Protein AF-A0A2N1LQP4-F1 (afdb_monomer)

Solvent-accessible surface area (backbone atoms only — not comparable to full-atom values): 11249 Å² total; per-residue (Å²): 133,84,74,67,63,59,57,55,54,60,69,69,34,61,92,83,50,49,67,68,59,54,44,62,67,48,43,62,57,75,70,66,54,66,77,55,84,87,57,58,61,69,56,50,43,40,68,68,45,61,74,36,43,77,72,35,40,68,57,44,52,54,38,38,53,51,32,42,38,69,76,73,58,78,74,96,66,101,63,88,83,78,76,91,51,60,68,62,52,51,40,42,31,53,17,31,25,50,34,29,41,51,60,24,66,79,56,26,69,38,64,70,50,23,45,38,48,33,46,46,54,58,62,52,44,55,48,70,67,59,74,63,67,48,31,77,81,39,84,57,46,36,52,54,54,53,52,51,46,35,74,70,54,82,66,40,55,50,72,78,39,46,63,61,51,52,54,53,50,50,52,50,52,53,51,51,52,52,45,37,68,74,45,46,91,77,49,76,82,73,81,41,71,110

Organism: NCBI:txid588596

Radius of gyration: 20.48 Å; Cα contacts (8 Å, |Δi|>4): 132; chains: 1; bounding box: 41×56×60 Å

Nearest PDB structures (foldseek):
  5jqu-assembly1_G  TM=4.389E-01  e=1.432E+00  Priestia megaterium NBRC 15308 = ATCC 14581
  8hkj-assembly7_G  TM=3.958E-01  e=9.368E+00  Bacillus cereus
  5mx5-assembly2_N  TM=1.629E-01  e=9.830E+00  Mus musculus

Sequence (194 aa):
MPRKEYTQEVLSKDDVFSFTAAFHKKFPSDLLLKGLSDTSITKLLKEHVFCKLNFYFERMQKSLYSATQKYIDIGDYDESKVFNNMHHLITRIISNTIANIFIGEEESQYEEIITTFAEFTSDSVIFLMIPPILDFIYPGFQNYINRIIIKSGLCNPTIKHQAILIKHIKNQACKRLQEKEKYGDSWKRPDDFL

pLDDT: mean 81.64, std 13.09, range [42.84, 97.19]

Structure (mmCIF, N/CA/C/O backbone):
data_AF-A0A2N1LQP4-F1
#
_entry.id   AF-A0A2N1LQP4-F1
#
loop_
_atom_site.group_PDB
_atom_site.id
_atom_site.type_symbol
_atom_site.label_atom_id
_atom_site.label_alt_id
_atom_site.label_comp_id
_atom_site.label_asym_id
_atom_site.label_entity_id
_atom_site.label_seq_id
_atom_site.pdbx_PDB_ins_code
_atom_site.Cartn_x
_atom_site.Cartn_y
_atom_site.Cartn_z
_atom_site.occupancy
_atom_site.B_iso_or_equiv
_atom_site.auth_seq_id
_atom_site.auth_comp_id
_atom_site.auth_asym_id
_atom_site.auth_atom_id
_atom_site.pdbx_PDB_model_num
ATOM 1 N N . MET A 1 1 ? -4.635 20.842 -33.430 1.00 42.84 1 MET A N 1
ATOM 2 C CA . MET A 1 1 ? -4.065 19.481 -33.567 1.00 42.84 1 MET A CA 1
ATOM 3 C C . MET A 1 1 ? -4.859 18.507 -32.696 1.00 42.84 1 MET A C 1
ATOM 5 O O . MET A 1 1 ? -5.069 18.822 -31.526 1.00 42.84 1 MET A O 1
ATOM 9 N N . PRO A 1 2 ? -5.338 17.382 -33.253 1.00 46.41 2 PRO A N 1
ATOM 10 C CA . PRO A 1 2 ? -6.346 16.512 -32.650 1.00 46.41 2 PRO A CA 1
ATOM 11 C C . PRO A 1 2 ? -5.679 15.476 -31.735 1.00 46.41 2 PRO A C 1
ATOM 13 O O . PRO A 1 2 ? -5.194 14.446 -32.183 1.00 46.41 2 PRO A O 1
ATOM 16 N N . ARG A 1 3 ? -5.604 15.756 -30.430 1.00 47.94 3 ARG A N 1
ATOM 17 C CA . ARG A 1 3 ? -5.029 14.820 -29.441 1.00 47.94 3 ARG A CA 1
ATOM 18 C C . ARG A 1 3 ? -6.074 13.861 -28.842 1.00 47.94 3 ARG A C 1
ATOM 20 O O . ARG A 1 3 ? -5.697 12.924 -28.158 1.00 47.94 3 ARG A O 1
ATOM 27 N N . LYS A 1 4 ? -7.373 14.103 -29.074 1.00 50.00 4 LYS A N 1
ATOM 28 C CA . LYS A 1 4 ? -8.482 13.321 -28.491 1.00 50.00 4 LYS A CA 1
ATOM 29 C C . LYS A 1 4 ? -8.818 12.036 -29.261 1.00 50.00 4 LYS A C 1
ATOM 31 O O . LYS A 1 4 ? -9.228 11.072 -28.632 1.00 50.00 4 LYS A O 1
ATOM 36 N N . GLU A 1 5 ? -8.632 12.011 -30.580 1.00 50.00 5 GLU A N 1
ATOM 37 C CA . GLU A 1 5 ? -9.067 10.882 -31.424 1.00 50.00 5 GLU A CA 1
ATOM 38 C C . GLU A 1 5 ? -8.144 9.658 -31.294 1.00 50.00 5 GLU A C 1
ATOM 40 O O . GLU A 1 5 ? -8.622 8.532 -31.188 1.00 50.00 5 GLU A O 1
ATOM 45 N N . TYR A 1 6 ? -6.830 9.869 -31.162 1.00 55.31 6 TYR A N 1
ATOM 46 C CA . TYR A 1 6 ? -5.858 8.775 -31.028 1.00 55.31 6 TYR A CA 1
ATOM 47 C C . TYR A 1 6 ? -5.981 7.996 -29.716 1.00 55.31 6 TYR A C 1
ATOM 49 O O . TYR A 1 6 ? -5.794 6.783 -29.697 1.00 55.31 6 TYR A O 1
ATOM 57 N N . THR A 1 7 ? -6.293 8.664 -28.604 1.00 57.28 7 THR A N 1
ATOM 58 C CA . THR A 1 7 ? -6.402 7.995 -27.300 1.00 57.28 7 THR A CA 1
ATOM 59 C C . THR A 1 7 ? -7.574 7.026 -27.276 1.00 57.28 7 THR A C 1
ATOM 61 O O . THR A 1 7 ? -7.454 5.938 -26.727 1.00 57.28 7 THR A O 1
ATOM 64 N N . GLN A 1 8 ? -8.695 7.402 -27.893 1.00 56.62 8 GLN A N 1
ATOM 65 C CA . GLN A 1 8 ? -9.890 6.568 -27.939 1.00 56.62 8 GLN A CA 1
ATOM 66 C C . GLN A 1 8 ? -9.701 5.367 -28.876 1.00 56.62 8 GLN A C 1
ATOM 68 O O . GLN A 1 8 ? -10.124 4.266 -28.537 1.00 56.62 8 GLN A O 1
ATOM 73 N N . GLU A 1 9 ? -8.985 5.544 -29.993 1.00 61.12 9 GLU A N 1
ATOM 74 C CA . GLU A 1 9 ? -8.642 4.446 -30.903 1.00 61.12 9 GLU A CA 1
ATOM 75 C C . GLU A 1 9 ? -7.682 3.432 -30.256 1.00 61.12 9 GLU A C 1
ATOM 77 O O . GLU A 1 9 ? -7.918 2.226 -30.326 1.00 61.12 9 GLU A O 1
ATOM 82 N N . VAL A 1 10 ? -6.642 3.904 -29.558 1.00 59.69 10 VAL A N 1
ATOM 83 C CA . VAL A 1 10 ? -5.683 3.042 -28.841 1.00 59.69 10 VAL A CA 1
ATOM 84 C C . VAL A 1 10 ? -6.354 2.272 -27.700 1.00 59.69 10 VAL A C 1
ATOM 86 O O . VAL A 1 10 ? -6.062 1.096 -27.519 1.00 59.69 10 VAL A O 1
ATOM 89 N N . LEU A 1 11 ? -7.273 2.905 -26.962 1.00 57.06 11 LEU A N 1
ATOM 90 C CA . LEU A 1 11 ? -8.021 2.256 -25.877 1.00 57.06 11 LEU A CA 1
ATOM 91 C C . LEU A 1 11 ? -9.110 1.292 -26.379 1.00 57.06 11 LEU A C 1
ATOM 93 O O . LEU A 1 11 ? -9.570 0.455 -25.615 1.00 57.06 11 LEU A O 1
ATOM 97 N N . SER A 1 12 ? -9.540 1.407 -27.640 1.00 62.88 12 SER A N 1
ATOM 98 C CA . SER A 1 12 ? -10.552 0.520 -28.238 1.00 62.88 12 SER A CA 1
ATOM 99 C C . SER A 1 12 ? -9.984 -0.771 -28.842 1.00 62.88 12 SER A C 1
ATOM 101 O O . SER A 1 12 ? -10.750 -1.679 -29.153 1.00 62.88 12 SER A O 1
ATOM 103 N N . LYS A 1 13 ? -8.655 -0.859 -28.998 1.00 63.75 13 LYS A N 1
ATOM 104 C CA . LYS A 1 13 ? -7.930 -1.983 -29.618 1.00 63.75 13 LYS A CA 1
ATOM 105 C C . LYS A 1 13 ? -7.237 -2.872 -28.576 1.00 63.75 13 LYS A C 1
ATOM 107 O O . LYS A 1 13 ? -6.036 -3.139 -28.671 1.00 63.75 13 LYS A O 1
ATOM 112 N N . ASP A 1 14 ? -7.986 -3.330 -27.573 1.00 59.38 14 ASP A N 1
ATOM 113 C CA . ASP A 1 14 ? -7.482 -4.263 -26.547 1.00 59.38 14 ASP A CA 1
ATOM 114 C C . ASP A 1 14 ? -7.043 -5.627 -27.136 1.00 59.38 14 ASP A C 1
ATOM 116 O O . ASP A 1 14 ? -6.302 -6.382 -26.505 1.00 59.38 14 ASP A O 1
ATOM 120 N N . ASP A 1 15 ? -7.466 -5.933 -28.366 1.00 66.56 15 ASP A N 1
ATOM 121 C CA . ASP A 1 15 ? -7.051 -7.076 -29.184 1.00 66.56 15 ASP A CA 1
ATOM 122 C C . ASP A 1 15 ? -5.655 -6.908 -29.820 1.00 66.56 15 ASP A C 1
ATOM 124 O O . ASP A 1 15 ? -4.974 -7.902 -30.078 1.00 66.56 15 ASP A O 1
ATOM 128 N N . VAL A 1 16 ? -5.193 -5.668 -30.029 1.00 68.38 16 VAL A N 1
ATOM 129 C CA . VAL A 1 16 ? -3.872 -5.350 -30.609 1.00 68.38 16 VAL A CA 1
ATOM 130 C C . VAL A 1 16 ? -2.846 -4.987 -29.530 1.00 68.38 16 VAL A C 1
ATOM 132 O O . VAL A 1 16 ? -1.661 -5.303 -29.665 1.00 68.38 16 VAL A O 1
ATOM 135 N N . PHE A 1 17 ? -3.275 -4.336 -28.447 1.00 68.25 17 PHE A N 1
ATOM 136 C CA . PHE A 1 17 ? -2.410 -3.925 -27.342 1.00 68.25 17 PHE A CA 1
ATOM 137 C C . PHE A 1 17 ? -3.044 -4.251 -25.990 1.00 68.25 17 PHE A C 1
ATOM 139 O O . PHE A 1 17 ? -4.090 -3.726 -25.638 1.00 68.25 17 PHE A O 1
ATOM 146 N N . SER A 1 18 ? -2.347 -5.047 -25.175 1.00 75.81 18 SER A N 1
ATOM 147 C CA . SER A 1 18 ? -2.741 -5.304 -23.788 1.00 75.81 18 SER A CA 1
ATOM 148 C C . SER A 1 18 ? -1.804 -4.581 -22.824 1.00 75.81 18 SER A C 1
ATOM 150 O O . SER A 1 18 ? -0.649 -4.986 -22.642 1.00 75.81 18 SER A O 1
ATOM 152 N N . PHE A 1 19 ? -2.310 -3.537 -22.153 1.00 71.31 19 PHE A N 1
ATOM 153 C CA . PHE A 1 19 ? -1.572 -2.846 -21.087 1.00 71.31 19 PHE A CA 1
ATOM 154 C C . PHE A 1 19 ? -1.152 -3.821 -19.985 1.00 71.31 19 PHE A C 1
ATOM 156 O O . PHE A 1 19 ? -0.015 -3.782 -19.528 1.00 71.31 19 PHE A O 1
ATOM 163 N N . THR A 1 20 ? -2.040 -4.738 -19.595 1.00 70.19 20 THR A N 1
ATOM 164 C CA . THR A 1 20 ? -1.759 -5.762 -18.583 1.00 70.19 20 THR A CA 1
ATOM 165 C C . THR A 1 20 ? -0.593 -6.657 -18.997 1.00 70.19 20 THR A C 1
ATOM 167 O O . THR A 1 20 ? 0.321 -6.874 -18.201 1.00 70.19 20 THR A O 1
ATOM 170 N N . ALA A 1 21 ? -0.563 -7.129 -20.248 1.00 76.06 21 ALA A N 1
ATOM 171 C CA . ALA A 1 21 ? 0.556 -7.925 -20.749 1.00 76.06 21 ALA A CA 1
ATOM 172 C C . ALA A 1 21 ? 1.865 -7.114 -20.788 1.00 76.06 21 ALA A C 1
ATOM 174 O O . ALA A 1 21 ? 2.913 -7.602 -20.360 1.00 76.06 21 ALA A O 1
ATOM 175 N N . ALA A 1 22 ? 1.809 -5.856 -21.240 1.00 77.88 22 ALA A N 1
ATOM 176 C CA . ALA A 1 22 ? 2.963 -4.959 -21.266 1.00 77.88 22 ALA A CA 1
ATOM 177 C C . ALA A 1 22 ? 3.496 -4.656 -19.853 1.00 77.88 22 ALA A C 1
ATOM 179 O O . ALA A 1 22 ? 4.709 -4.669 -19.628 1.00 77.88 22 ALA A O 1
ATOM 180 N N . PHE A 1 23 ? 2.594 -4.447 -18.891 1.00 79.00 23 PHE A N 1
ATOM 181 C CA . PHE A 1 23 ? 2.917 -4.242 -17.487 1.00 79.00 23 PHE A CA 1
ATOM 182 C C . PHE A 1 23 ? 3.585 -5.482 -16.900 1.00 79.00 23 PHE A C 1
ATOM 184 O O . PHE A 1 23 ? 4.677 -5.360 -16.366 1.00 79.00 23 PHE A O 1
ATOM 191 N N . HIS A 1 24 ? 3.021 -6.683 -17.063 1.00 76.69 24 HIS A N 1
ATOM 192 C CA . HIS A 1 24 ? 3.638 -7.915 -16.550 1.00 76.69 24 HIS A CA 1
ATOM 193 C C . HIS A 1 24 ? 4.986 -8.247 -17.205 1.00 76.69 24 HIS A C 1
ATOM 195 O O . HIS A 1 24 ? 5.843 -8.855 -16.565 1.00 76.69 24 HIS A O 1
ATOM 201 N N . LYS A 1 25 ? 5.207 -7.827 -18.458 1.00 77.62 25 LYS A N 1
ATOM 202 C CA . LYS A 1 25 ? 6.502 -7.991 -19.132 1.00 77.62 25 LYS A CA 1
ATOM 203 C C . LYS A 1 25 ? 7.597 -7.115 -18.513 1.00 77.62 25 LYS A C 1
ATOM 205 O O . LYS A 1 25 ? 8.754 -7.531 -18.483 1.00 77.62 25 LYS A O 1
ATOM 210 N N . LYS A 1 26 ? 7.251 -5.909 -18.049 1.00 79.56 26 LYS A N 1
ATOM 211 C CA . LYS A 1 26 ? 8.210 -4.940 -17.492 1.00 79.56 26 LYS A CA 1
ATOM 212 C C . LYS A 1 26 ? 8.301 -4.969 -15.970 1.00 79.56 26 LYS A C 1
ATOM 214 O O . LYS A 1 26 ? 9.393 -4.865 -15.421 1.00 79.56 26 LYS A O 1
ATOM 219 N N . PHE A 1 27 ? 7.161 -5.070 -15.296 1.00 81.88 27 PHE A N 1
ATOM 220 C CA . PHE A 1 27 ? 7.044 -4.937 -13.856 1.00 81.88 27 PHE A CA 1
ATOM 221 C C . PHE A 1 27 ? 7.283 -6.286 -13.158 1.00 81.88 27 PHE A C 1
ATOM 223 O O . PHE A 1 27 ? 6.491 -7.222 -13.311 1.00 81.88 27 PHE A O 1
ATOM 230 N N . PRO A 1 28 ? 8.344 -6.408 -12.349 1.00 80.81 28 PRO A N 1
ATOM 231 C CA . PRO A 1 28 ? 8.796 -7.670 -11.767 1.00 80.81 28 PRO A CA 1
ATOM 232 C C . PRO A 1 28 ? 8.024 -8.016 -10.482 1.00 80.81 28 PRO A C 1
ATOM 234 O O . PRO A 1 28 ? 8.609 -8.255 -9.426 1.00 80.81 28 PRO A O 1
ATOM 237 N N . SER A 1 29 ? 6.690 -8.027 -10.571 1.00 75.94 29 SER A N 1
ATOM 238 C CA . SER A 1 29 ? 5.774 -8.254 -9.438 1.00 75.94 29 SER A CA 1
ATOM 239 C C . SER A 1 29 ? 6.074 -9.529 -8.644 1.00 75.94 29 SER A C 1
ATOM 241 O O . SER A 1 29 ? 6.043 -9.501 -7.417 1.00 75.94 29 SER A O 1
ATOM 243 N N . ASP A 1 30 ? 6.435 -10.620 -9.323 1.00 76.94 30 ASP A N 1
ATOM 244 C CA . ASP A 1 30 ? 6.777 -11.907 -8.710 1.00 76.94 30 ASP A CA 1
ATOM 245 C C . ASP A 1 30 ? 8.036 -11.847 -7.829 1.00 76.94 30 ASP A C 1
ATOM 247 O O . ASP A 1 30 ? 8.147 -12.580 -6.846 1.00 76.94 30 ASP A O 1
ATOM 251 N N . LEU A 1 31 ? 8.978 -10.953 -8.149 1.00 78.69 31 LEU A N 1
ATOM 252 C CA . LEU A 1 31 ? 10.201 -10.759 -7.368 1.00 78.69 31 LEU A CA 1
ATOM 253 C C . LEU A 1 31 ? 10.007 -9.761 -6.230 1.00 78.69 31 LEU A C 1
ATOM 255 O O . LEU A 1 31 ? 10.524 -9.980 -5.136 1.00 78.69 31 LEU A O 1
ATOM 259 N N . LEU A 1 32 ? 9.271 -8.676 -6.483 1.00 77.75 32 LEU A N 1
ATOM 260 C CA . LEU A 1 32 ? 9.038 -7.615 -5.499 1.00 77.75 32 LEU A CA 1
ATOM 261 C C . LEU A 1 32 ? 8.121 -8.063 -4.358 1.00 77.75 32 LEU A C 1
ATOM 263 O O . LEU A 1 32 ? 8.256 -7.576 -3.238 1.00 77.75 32 LEU A O 1
ATOM 267 N N . LEU A 1 33 ? 7.215 -9.000 -4.638 1.00 73.44 33 LEU A N 1
ATOM 268 C CA . LEU A 1 33 ? 6.198 -9.489 -3.705 1.00 73.44 33 LEU A CA 1
ATOM 269 C C . LEU A 1 33 ? 6.436 -10.953 -3.306 1.00 73.44 33 LEU A C 1
ATOM 271 O O . LEU A 1 33 ? 5.507 -11.699 -2.981 1.00 73.44 33 LEU A O 1
ATOM 275 N N . LYS A 1 34 ? 7.706 -11.372 -3.340 1.00 66.94 34 LYS A N 1
ATOM 276 C CA . LYS A 1 34 ? 8.150 -12.712 -2.957 1.00 66.94 34 LYS A CA 1
ATOM 277 C C . LYS A 1 34 ? 7.747 -12.993 -1.500 1.00 66.94 34 LYS A C 1
ATOM 279 O O . LYS A 1 34 ? 8.298 -12.402 -0.580 1.00 66.94 34 LYS A O 1
ATOM 284 N N . GLY A 1 35 ? 6.772 -13.883 -1.307 1.00 61.75 35 GLY A N 1
ATOM 285 C CA . GLY A 1 35 ? 6.178 -14.199 0.003 1.00 61.75 35 GLY A CA 1
ATOM 286 C C . GLY A 1 35 ? 4.661 -14.422 -0.033 1.00 61.75 35 GLY A C 1
ATOM 287 O O . GLY A 1 35 ? 4.121 -15.063 0.859 1.00 61.75 35 GLY A O 1
ATOM 288 N N . LEU A 1 36 ? 3.975 -13.979 -1.092 1.00 61.19 36 LEU A N 1
ATOM 289 C CA . LEU A 1 36 ? 2.541 -14.233 -1.325 1.00 61.19 36 LEU A CA 1
ATOM 290 C C . LEU A 1 36 ? 2.280 -15.595 -2.014 1.00 61.19 36 LEU A C 1
ATOM 292 O O . LEU A 1 36 ? 1.361 -15.733 -2.818 1.00 61.19 36 LEU A O 1
ATOM 296 N N . SER A 1 37 ? 3.128 -16.589 -1.734 1.00 51.34 37 SER A N 1
ATOM 297 C CA . SER A 1 37 ? 3.630 -17.599 -2.682 1.00 51.34 37 SER A CA 1
ATOM 298 C C . SER A 1 37 ? 2.641 -18.569 -3.341 1.00 51.34 37 SER A C 1
ATOM 300 O O . SER A 1 37 ? 3.047 -19.192 -4.313 1.00 51.34 37 SER A O 1
ATOM 302 N N . ASP A 1 38 ? 1.375 -18.654 -2.930 1.00 55.19 38 ASP A N 1
ATOM 303 C CA . ASP A 1 38 ? 0.398 -19.574 -3.553 1.00 55.19 38 ASP A CA 1
ATOM 304 C C . ASP A 1 38 ? -0.849 -18.889 -4.129 1.00 55.19 38 ASP A C 1
ATOM 306 O O . ASP A 1 38 ? -1.653 -19.516 -4.820 1.00 55.19 38 ASP A O 1
ATOM 310 N N . THR A 1 39 ? -1.032 -17.587 -3.887 1.00 57.75 39 THR A N 1
ATOM 311 C CA . THR A 1 39 ? -2.212 -16.858 -4.370 1.00 57.75 39 THR A CA 1
ATOM 312 C C . THR A 1 39 ? -1.797 -15.848 -5.424 1.00 57.75 39 THR A C 1
ATOM 314 O O . THR A 1 39 ? -0.966 -14.977 -5.178 1.00 57.75 39 THR A O 1
ATOM 317 N N . SER A 1 40 ? -2.411 -15.926 -6.608 1.00 70.06 40 SER A N 1
ATOM 318 C CA . SER A 1 40 ? -2.312 -14.857 -7.604 1.00 70.06 40 SER A CA 1
ATOM 319 C C . SER A 1 40 ? -2.654 -13.525 -6.928 1.00 70.06 40 SER A C 1
ATOM 321 O O . SER A 1 40 ? -3.780 -13.332 -6.477 1.00 70.06 40 SER A O 1
ATOM 323 N N . ILE A 1 41 ? -1.696 -12.597 -6.858 1.00 69.38 41 ILE A N 1
ATOM 324 C CA . ILE A 1 41 ? -1.908 -11.244 -6.315 1.00 69.38 41 ILE A CA 1
ATOM 325 C C . ILE A 1 41 ? -3.105 -10.583 -6.998 1.00 69.38 41 ILE A C 1
ATOM 327 O O . ILE A 1 41 ? -3.921 -9.940 -6.349 1.00 69.38 41 ILE A O 1
ATOM 331 N N . THR A 1 42 ? -3.256 -10.814 -8.303 1.00 69.50 42 THR A N 1
ATOM 332 C CA . THR A 1 42 ? -4.403 -10.360 -9.088 1.00 69.50 42 THR A CA 1
ATOM 333 C C . THR A 1 42 ? -5.715 -10.929 -8.554 1.00 69.50 42 THR A C 1
ATOM 335 O O . THR A 1 42 ? -6.690 -10.192 -8.432 1.00 69.50 42 THR A O 1
ATOM 338 N N . LYS A 1 43 ? -5.747 -12.218 -8.193 1.00 77.56 43 LYS A N 1
ATOM 339 C CA . LYS A 1 43 ? -6.907 -12.855 -7.555 1.00 77.56 43 LYS A CA 1
ATOM 340 C C . LYS A 1 43 ? -7.180 -12.258 -6.172 1.00 77.56 43 LYS A C 1
ATOM 342 O O . LYS A 1 43 ? -8.315 -11.885 -5.903 1.00 77.56 43 LYS A O 1
ATOM 347 N N . LEU A 1 44 ? -6.150 -12.089 -5.341 1.00 78.25 44 LEU A N 1
ATOM 348 C CA . LEU A 1 44 ? -6.282 -11.512 -4.000 1.00 78.25 44 LEU A CA 1
ATOM 349 C C . LEU A 1 44 ? -6.828 -10.081 -4.059 1.00 78.25 44 LEU A C 1
ATOM 351 O O . LEU A 1 44 ? -7.829 -9.787 -3.410 1.00 78.25 44 LEU A O 1
ATOM 355 N N . LEU A 1 45 ? -6.221 -9.218 -4.879 1.00 78.31 45 LEU A N 1
ATOM 356 C CA . LEU A 1 45 ? -6.674 -7.844 -5.093 1.00 78.31 45 LEU A CA 1
ATOM 357 C C . LEU A 1 45 ? -8.093 -7.808 -5.659 1.00 78.31 45 LEU A C 1
ATOM 359 O O . LEU A 1 45 ? -8.910 -7.021 -5.191 1.00 78.31 45 LEU A O 1
ATOM 363 N N . LYS A 1 46 ? -8.420 -8.679 -6.620 1.00 80.88 46 LYS A N 1
ATOM 364 C CA . LYS A 1 46 ? -9.779 -8.777 -7.159 1.00 80.88 46 LYS A CA 1
ATOM 365 C C . LYS A 1 46 ? -10.788 -9.105 -6.061 1.00 80.88 46 LYS A C 1
ATOM 367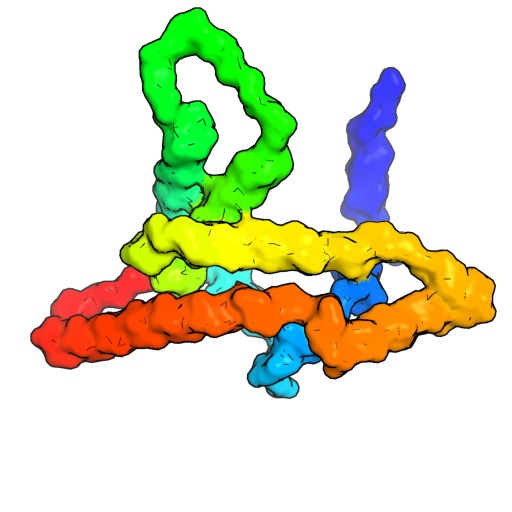 O O . LYS A 1 46 ? -11.745 -8.362 -5.888 1.00 80.88 46 LYS A O 1
ATOM 372 N N . GLU A 1 47 ? -10.557 -10.174 -5.311 1.00 81.62 47 GLU A N 1
ATOM 373 C CA . GLU A 1 47 ? -11.504 -10.693 -4.318 1.00 81.62 47 GLU A CA 1
ATOM 374 C C . GLU A 1 47 ? -11.630 -9.798 -3.079 1.00 81.62 47 GLU A C 1
ATOM 376 O O . GLU A 1 47 ? -12.728 -9.623 -2.549 1.00 81.62 47 GLU A O 1
ATOM 381 N N . HIS A 1 48 ? -10.521 -9.219 -2.617 1.00 80.00 48 HIS A N 1
ATOM 382 C CA . HIS A 1 48 ? -10.467 -8.552 -1.315 1.00 80.00 48 HIS A CA 1
ATOM 383 C C . HIS A 1 48 ? -10.449 -7.027 -1.408 1.00 80.00 48 HIS A C 1
ATOM 385 O O . HIS A 1 48 ? -10.814 -6.379 -0.434 1.00 80.00 48 HIS A O 1
ATOM 391 N N . VAL A 1 49 ? -10.067 -6.453 -2.552 1.00 83.50 49 VAL A N 1
ATOM 392 C CA . VAL A 1 49 ? -9.978 -4.996 -2.733 1.00 83.50 49 VAL A CA 1
ATOM 393 C C . VAL A 1 49 ? -10.981 -4.528 -3.781 1.00 83.50 49 VAL A C 1
ATOM 395 O O . VAL A 1 49 ? -11.914 -3.801 -3.453 1.00 83.50 49 VAL A O 1
ATOM 39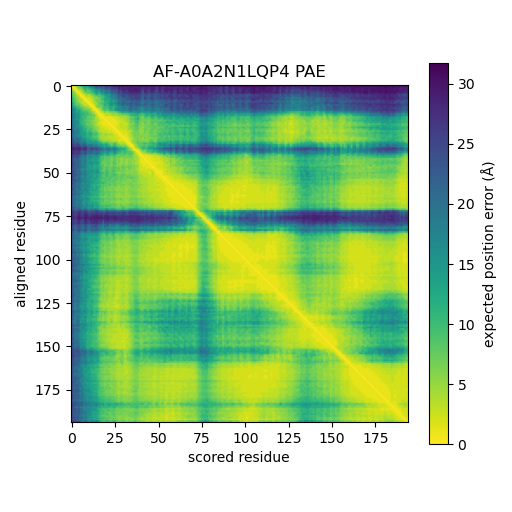8 N N . PHE A 1 50 ? -10.852 -4.978 -5.032 1.00 82.25 50 PHE A N 1
ATOM 399 C CA . PHE A 1 50 ? -11.638 -4.444 -6.148 1.00 82.25 50 PHE A CA 1
ATOM 400 C C . PHE A 1 50 ? -13.125 -4.799 -6.061 1.00 82.25 50 PHE A C 1
ATOM 402 O O . PHE A 1 50 ? -13.970 -3.919 -6.202 1.00 82.25 50 PHE A O 1
ATOM 409 N N . CYS A 1 51 ? -13.468 -6.052 -5.746 1.00 83.81 51 CYS A N 1
ATOM 410 C CA . CYS A 1 51 ? -14.862 -6.455 -5.532 1.00 83.81 51 CYS A CA 1
ATOM 411 C C . CYS A 1 51 ? -15.503 -5.777 -4.309 1.00 83.81 51 CYS A C 1
ATOM 413 O O . CYS A 1 51 ? -16.727 -5.738 -4.208 1.00 83.81 51 CYS A O 1
ATOM 415 N N . LYS A 1 52 ? -14.692 -5.226 -3.399 1.00 86.44 52 LYS A N 1
ATOM 416 C CA . LYS A 1 52 ? -15.136 -4.528 -2.189 1.00 86.44 52 LYS A CA 1
ATOM 417 C C . LYS A 1 52 ? -14.986 -3.007 -2.284 1.00 86.44 52 LYS A C 1
ATOM 419 O O . LYS A 1 52 ? -15.181 -2.326 -1.288 1.00 86.44 52 LYS A O 1
ATOM 424 N N . LEU A 1 53 ? -14.713 -2.437 -3.460 1.00 85.25 53 LEU A N 1
ATOM 425 C CA . LEU A 1 53 ? -14.569 -0.980 -3.608 1.00 85.25 53 LEU A CA 1
ATOM 426 C C . LEU A 1 53 ? -15.784 -0.200 -3.097 1.00 85.25 53 LEU A C 1
ATOM 428 O O . LEU A 1 53 ? -15.610 0.829 -2.453 1.00 85.25 53 LEU A O 1
ATOM 432 N N . ASN A 1 54 ? -16.995 -0.722 -3.312 1.00 87.69 54 ASN A N 1
ATOM 433 C CA . ASN A 1 54 ? -18.223 -0.106 -2.802 1.00 87.69 54 ASN A CA 1
ATOM 434 C C . ASN A 1 54 ? -18.256 -0.03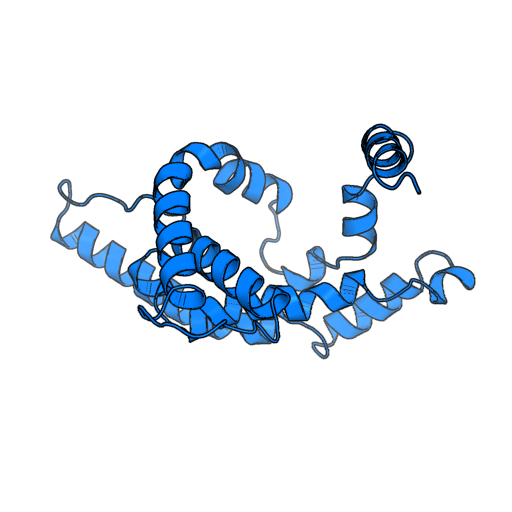3 -1.268 1.00 87.69 54 ASN A C 1
ATOM 436 O O . ASN A 1 54 ? -18.776 0.934 -0.725 1.00 87.69 54 ASN A O 1
ATOM 440 N N . PHE A 1 55 ? -17.675 -1.016 -0.576 1.00 88.81 55 PHE A N 1
ATOM 441 C CA . PHE A 1 55 ? -17.558 -1.012 0.885 1.00 88.81 55 PHE A CA 1
ATOM 442 C C . PHE A 1 55 ? -16.609 0.095 1.367 1.00 88.81 55 PHE A C 1
ATOM 444 O O . PHE A 1 55 ? -16.886 0.763 2.355 1.00 88.81 55 PHE A O 1
ATOM 451 N N . TYR A 1 56 ? -15.537 0.359 0.619 1.00 89.31 56 TYR A N 1
ATOM 452 C CA . TYR A 1 56 ? -14.569 1.411 0.942 1.00 89.31 56 TYR A CA 1
ATOM 453 C C . TYR A 1 56 ? -14.984 2.810 0.464 1.00 89.31 56 TYR A C 1
ATOM 455 O O . TYR A 1 56 ? -14.303 3.780 0.786 1.00 89.31 56 TYR A O 1
ATOM 463 N N . PHE A 1 57 ? -16.053 2.937 -0.326 1.00 90.44 57 PHE A N 1
ATOM 464 C CA . PHE A 1 57 ? -16.336 4.135 -1.120 1.00 90.44 57 PHE A CA 1
ATOM 465 C C . PHE A 1 57 ? -16.502 5.406 -0.278 1.00 90.44 57 PHE A C 1
ATOM 467 O O . PHE A 1 57 ? -15.819 6.398 -0.529 1.00 90.44 57 PHE A O 1
ATOM 474 N N . GLU A 1 58 ? -17.357 5.372 0.748 1.00 92.06 58 GLU A N 1
ATOM 475 C CA . GLU A 1 58 ? -17.598 6.531 1.620 1.00 92.06 58 GLU A CA 1
ATOM 476 C C . GLU A 1 58 ? -16.309 6.975 2.327 1.00 92.06 58 GLU A C 1
ATOM 478 O O . GLU A 1 58 ? -15.965 8.158 2.364 1.00 92.06 58 GLU A O 1
ATOM 483 N N . ARG A 1 59 ? -15.553 6.006 2.844 1.00 92.25 59 ARG A N 1
ATOM 484 C CA . ARG A 1 59 ? -14.278 6.241 3.522 1.00 92.25 59 ARG A CA 1
ATOM 485 C C . ARG A 1 59 ?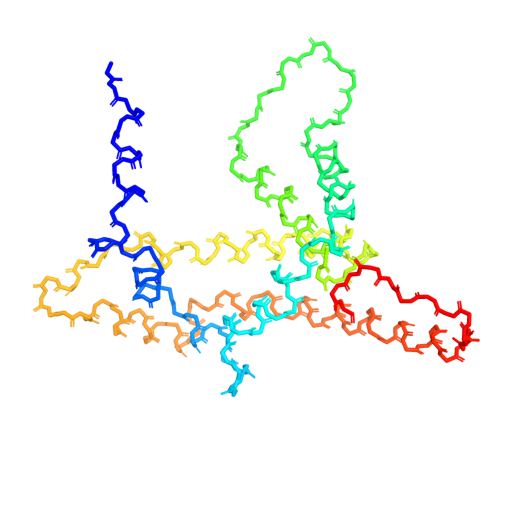 -13.224 6.810 2.576 1.00 92.25 59 ARG A C 1
ATOM 487 O O . ARG A 1 59 ? -12.527 7.756 2.930 1.00 92.25 59 ARG A O 1
ATOM 494 N N . MET A 1 60 ? -13.148 6.276 1.360 1.00 92.62 60 MET A N 1
ATOM 495 C CA . MET A 1 60 ? -12.245 6.743 0.313 1.00 92.62 60 MET A CA 1
ATOM 496 C C . MET A 1 60 ? -12.546 8.194 -0.061 1.00 92.62 60 MET A C 1
ATOM 498 O O . MET A 1 60 ? -11.621 8.993 -0.141 1.00 92.62 60 MET A O 1
ATOM 502 N N . GLN A 1 61 ? -13.823 8.558 -0.218 1.00 94.00 61 GLN A N 1
ATOM 503 C CA . GLN A 1 61 ? -14.227 9.940 -0.488 1.00 94.00 61 GLN A CA 1
ATOM 504 C C . GLN A 1 61 ? -13.854 10.890 0.653 1.00 94.00 61 GLN A C 1
ATOM 506 O O . GLN A 1 61 ? -13.256 11.935 0.400 1.00 94.00 61 GLN A O 1
ATOM 511 N N . LYS A 1 62 ? -14.156 10.522 1.906 1.00 94.25 62 LYS A N 1
ATOM 512 C CA . LYS A 1 62 ? -13.803 11.331 3.086 1.00 94.25 62 LYS A CA 1
ATOM 513 C C . LYS A 1 62 ? -12.293 11.519 3.213 1.00 94.25 62 LYS A C 1
ATOM 515 O O . LYS A 1 62 ? -11.826 12.638 3.412 1.00 94.25 62 LYS A O 1
ATOM 520 N N . SER A 1 63 ? -11.532 10.436 3.065 1.00 94.00 63 SER A N 1
ATOM 521 C CA . SER A 1 63 ? -10.073 10.474 3.144 1.00 94.00 63 SER A CA 1
ATOM 522 C C . SER A 1 63 ? -9.466 11.283 1.999 1.00 94.00 63 SER A C 1
ATOM 524 O O . SER A 1 63 ? -8.572 12.089 2.241 1.00 94.00 63 SER A O 1
ATOM 526 N N . LEU A 1 64 ? -9.979 11.135 0.773 1.00 94.38 64 LEU A N 1
ATOM 527 C CA . LEU A 1 64 ? -9.536 11.922 -0.375 1.00 94.38 64 LEU A CA 1
ATOM 528 C C . LEU A 1 64 ? -9.779 13.415 -0.148 1.00 94.38 64 LEU A C 1
ATOM 530 O O . LEU A 1 64 ? -8.859 14.209 -0.311 1.00 94.38 64 LEU A O 1
ATOM 534 N N . TYR A 1 65 ? -10.984 13.788 0.291 1.00 93.56 65 TYR A N 1
ATOM 535 C CA . TYR A 1 65 ? -11.332 15.173 0.606 1.00 93.56 65 TYR A CA 1
ATOM 536 C C . TYR A 1 65 ? -10.423 15.757 1.694 1.00 93.56 65 TYR A C 1
ATOM 538 O O . TYR A 1 65 ? -9.829 16.816 1.499 1.00 93.56 65 TYR A O 1
ATOM 546 N N . SER A 1 66 ? -10.238 15.033 2.801 1.00 92.06 66 SER A N 1
ATOM 547 C CA . SER A 1 66 ? -9.360 15.456 3.896 1.00 92.06 66 SER A CA 1
ATOM 548 C C . SER A 1 66 ? -7.902 15.603 3.447 1.00 92.06 66 SER A C 1
ATOM 550 O O . SER A 1 66 ? -7.247 16.592 3.774 1.00 92.06 66 SER A O 1
ATOM 552 N N . ALA A 1 67 ? -7.388 14.665 2.646 1.00 91.75 67 ALA A N 1
ATOM 553 C CA . ALA A 1 67 ? -6.032 14.733 2.113 1.00 91.75 67 ALA A CA 1
ATOM 554 C C . ALA A 1 67 ? -5.865 15.908 1.136 1.00 91.75 67 ALA A C 1
ATOM 556 O O . ALA A 1 67 ? -4.870 16.627 1.207 1.00 91.75 67 ALA A O 1
ATOM 557 N N . THR A 1 68 ? -6.842 16.148 0.258 1.00 90.69 68 THR A N 1
ATOM 558 C CA . THR A 1 68 ? -6.884 17.332 -0.608 1.00 90.69 68 THR A CA 1
ATOM 559 C C . THR A 1 68 ? -6.829 18.602 0.230 1.00 90.69 68 THR A C 1
ATOM 561 O O . THR A 1 68 ? -5.958 19.428 -0.019 1.00 90.69 68 THR A O 1
ATOM 564 N N . GLN A 1 69 ? -7.663 18.739 1.262 1.00 88.94 69 GLN A N 1
ATOM 565 C CA . GLN A 1 69 ? -7.616 19.908 2.143 1.00 88.94 69 GLN A CA 1
ATOM 566 C C . GLN A 1 69 ? -6.252 20.062 2.821 1.00 88.94 69 GLN A C 1
ATOM 568 O O . GLN A 1 69 ? -5.655 21.133 2.790 1.00 88.94 69 GLN A O 1
ATOM 573 N N . LYS A 1 70 ? -5.693 18.969 3.347 1.00 87.19 70 LYS A N 1
ATOM 574 C CA . LYS A 1 70 ? -4.371 18.963 3.985 1.00 87.19 70 LYS A CA 1
ATOM 575 C C . LYS A 1 70 ? -3.252 19.424 3.044 1.00 87.19 70 LYS A C 1
ATOM 577 O O . LYS A 1 70 ? -2.346 20.120 3.487 1.00 87.19 70 LYS A O 1
ATOM 582 N N . TYR A 1 71 ? -3.261 19.003 1.778 1.00 84.50 71 TYR A N 1
ATOM 583 C CA . TYR A 1 71 ? -2.138 19.238 0.858 1.00 84.50 71 TYR A CA 1
ATOM 584 C C . TYR A 1 71 ? -2.333 20.423 -0.095 1.00 84.50 71 TYR A C 1
ATOM 586 O O . TYR A 1 71 ? -1.346 20.962 -0.593 1.00 84.50 71 TYR A O 1
ATOM 594 N N . ILE A 1 72 ? -3.573 20.831 -0.356 1.00 82.31 72 ILE A N 1
ATOM 595 C CA . ILE A 1 72 ? -3.920 21.932 -1.267 1.00 82.31 72 ILE A CA 1
ATOM 596 C C . ILE A 1 72 ? -4.410 23.151 -0.468 1.00 82.31 72 ILE A C 1
ATOM 598 O O . ILE A 1 72 ? -4.028 24.285 -0.774 1.00 82.31 72 ILE A O 1
ATOM 602 N N . ASP A 1 73 ? -5.174 22.926 0.602 1.00 69.94 73 ASP A N 1
ATOM 603 C CA . ASP A 1 73 ? -6.040 23.926 1.239 1.00 69.94 73 ASP A CA 1
ATOM 604 C C . ASP A 1 73 ? -5.592 24.330 2.659 1.00 69.94 73 ASP A C 1
ATOM 606 O O . ASP A 1 73 ? -6.367 24.363 3.611 1.00 69.94 73 ASP A O 1
ATOM 610 N N . ILE A 1 74 ? -4.307 24.656 2.827 1.00 52.84 74 ILE A N 1
ATOM 611 C CA . ILE A 1 74 ? -3.835 25.345 4.040 1.00 52.84 74 ILE A CA 1
ATOM 612 C C . ILE A 1 74 ? -3.930 26.863 3.811 1.00 52.84 74 ILE A C 1
ATOM 614 O O . ILE A 1 74 ? -3.032 27.437 3.189 1.00 52.84 74 ILE A O 1
ATOM 618 N N . GLY A 1 75 ? -5.016 27.477 4.298 1.00 49.72 75 GLY A N 1
ATOM 619 C CA . GLY A 1 75 ? -5.142 28.909 4.624 1.00 49.72 75 GLY A CA 1
ATOM 620 C C . GLY A 1 75 ? -5.819 29.824 3.589 1.00 49.72 75 GLY A C 1
ATOM 621 O O . GLY A 1 75 ? -5.447 29.819 2.419 1.00 49.72 75 GLY A O 1
ATOM 622 N N . ASP A 1 76 ? -6.763 30.638 4.080 1.00 59.12 76 ASP A N 1
ATOM 623 C CA . ASP A 1 76 ? -7.451 31.755 3.408 1.00 59.12 76 ASP A CA 1
ATOM 624 C C . ASP A 1 76 ? -6.452 32.872 3.070 1.00 59.12 76 ASP A C 1
ATOM 626 O O . ASP A 1 76 ? -6.058 33.590 3.982 1.00 59.12 76 ASP A O 1
ATOM 630 N N . TYR A 1 77 ? -5.977 32.992 1.820 1.00 56.59 77 TYR A N 1
ATOM 631 C CA . TYR A 1 77 ? -5.093 34.102 1.431 1.00 56.59 77 TYR A CA 1
ATOM 632 C C . TYR A 1 77 ? -5.138 34.499 -0.052 1.00 56.59 77 TYR A C 1
ATOM 634 O O . TYR A 1 77 ? -5.146 33.676 -0.966 1.00 56.59 77 TYR A O 1
ATOM 642 N N . ASP A 1 78 ? -5.047 35.818 -0.208 1.00 52.38 78 ASP A N 1
ATOM 643 C CA . ASP A 1 78 ? -5.007 36.714 -1.371 1.00 52.38 78 ASP A CA 1
ATOM 644 C C . ASP A 1 78 ? -3.799 36.522 -2.332 1.00 52.38 78 ASP A C 1
ATOM 646 O O . ASP A 1 78 ? -3.489 37.400 -3.133 1.00 52.38 78 ASP A O 1
ATOM 650 N N . GLU A 1 79 ? -3.079 35.392 -2.277 1.00 56.56 79 GLU A N 1
ATOM 651 C CA . GLU A 1 79 ? -1.879 35.151 -3.101 1.00 56.56 79 GLU A CA 1
ATOM 652 C C . GLU A 1 79 ? -1.955 33.843 -3.902 1.00 56.56 79 GLU A C 1
ATOM 654 O O . GLU A 1 79 ? -2.287 32.770 -3.392 1.00 56.56 79 GLU A O 1
ATOM 659 N N . SER A 1 80 ? -1.604 33.911 -5.193 1.00 59.06 80 SER A N 1
ATOM 660 C CA . SER A 1 80 ? -1.634 32.752 -6.089 1.00 59.06 80 SER A CA 1
ATOM 661 C C . SER A 1 80 ? -0.618 31.683 -5.659 1.00 59.06 80 SER A C 1
ATOM 663 O O . SER A 1 80 ? 0.592 31.864 -5.819 1.00 59.06 80 SER A O 1
ATOM 665 N N . LYS A 1 81 ? -1.094 30.530 -5.174 1.00 63.19 81 LYS A N 1
ATOM 666 C CA . LYS A 1 81 ? -0.238 29.369 -4.880 1.00 63.19 81 LYS A CA 1
ATOM 667 C C . LYS A 1 81 ? 0.345 28.780 -6.166 1.00 63.19 81 LYS A C 1
ATOM 669 O O . LYS A 1 81 ? -0.373 28.221 -6.995 1.00 63.19 81 LYS A O 1
ATOM 674 N N . VAL A 1 82 ? 1.668 28.841 -6.301 1.00 65.94 82 VAL A N 1
ATOM 675 C CA . VAL A 1 82 ? 2.405 28.117 -7.344 1.00 65.94 82 VAL A CA 1
ATOM 676 C C . VAL A 1 82 ? 2.778 26.733 -6.816 1.00 65.94 82 VAL A C 1
ATOM 678 O O . VAL A 1 82 ? 3.605 26.586 -5.917 1.00 65.94 82 VAL A O 1
ATOM 681 N N . PHE A 1 83 ? 2.169 25.693 -7.385 1.00 69.88 83 PHE A N 1
ATOM 682 C CA . PHE A 1 83 ? 2.515 24.309 -7.072 1.00 69.88 83 PHE A CA 1
ATOM 683 C C . PHE A 1 83 ? 3.736 23.872 -7.884 1.00 69.88 83 PHE A C 1
ATOM 685 O O . PHE A 1 83 ? 3.623 23.477 -9.043 1.00 69.88 83 PHE A O 1
ATOM 692 N N . ASN A 1 84 ? 4.912 23.894 -7.257 1.00 65.88 84 ASN A N 1
ATOM 693 C CA . ASN A 1 84 ? 6.173 23.550 -7.924 1.00 65.88 84 ASN A CA 1
ATOM 694 C C . ASN A 1 84 ? 6.288 22.064 -8.318 1.00 65.88 84 ASN A C 1
ATOM 696 O O . ASN A 1 84 ? 7.101 21.720 -9.172 1.00 65.88 84 ASN A O 1
ATOM 700 N N . ASN A 1 85 ? 5.496 21.166 -7.714 1.00 80.69 85 ASN A N 1
ATOM 701 C CA . ASN A 1 85 ? 5.533 19.735 -8.026 1.00 80.69 85 ASN A CA 1
ATOM 702 C C . ASN A 1 85 ? 4.157 19.062 -7.865 1.00 80.69 85 ASN A C 1
ATOM 704 O O . ASN A 1 85 ? 3.871 18.399 -6.865 1.00 80.69 85 ASN A O 1
ATOM 708 N N . MET A 1 86 ? 3.306 19.218 -8.885 1.00 82.62 86 MET A N 1
ATOM 709 C CA . MET A 1 86 ? 1.965 18.614 -8.928 1.00 82.62 86 MET A CA 1
ATOM 710 C C . MET A 1 86 ? 1.989 17.085 -8.808 1.00 82.62 86 MET A C 1
ATOM 712 O O . MET A 1 86 ? 1.115 16.512 -8.164 1.00 82.62 86 MET A O 1
ATOM 716 N N . HIS A 1 87 ? 2.996 16.416 -9.378 1.00 82.19 87 HIS A N 1
ATOM 717 C CA . HIS A 1 87 ? 3.118 14.959 -9.288 1.00 82.19 87 HIS A CA 1
ATOM 718 C C . HIS A 1 87 ? 3.312 14.496 -7.840 1.00 82.19 87 HIS A C 1
ATOM 720 O O . HIS A 1 87 ? 2.638 13.570 -7.390 1.00 82.19 87 HIS A O 1
ATOM 726 N N . HIS A 1 88 ? 4.205 15.154 -7.099 1.00 84.31 88 HIS A N 1
ATOM 727 C CA . HIS A 1 88 ? 4.457 14.833 -5.697 1.00 84.31 88 HIS A CA 1
ATOM 728 C C . HIS A 1 88 ? 3.216 15.079 -4.833 1.00 84.31 88 HIS A C 1
ATOM 730 O O . HIS A 1 88 ? 2.845 14.231 -4.022 1.00 84.31 88 HIS A O 1
ATOM 736 N N . LEU A 1 89 ? 2.534 16.204 -5.058 1.00 88.06 89 LEU A N 1
ATOM 737 C CA . LEU A 1 89 ? 1.314 16.558 -4.341 1.00 88.06 89 LEU A CA 1
ATOM 738 C C . LEU A 1 89 ? 0.195 15.533 -4.587 1.00 88.06 89 LEU A C 1
ATOM 740 O O . LEU A 1 89 ? -0.358 14.989 -3.631 1.00 88.06 89 LEU A O 1
ATOM 744 N N . ILE A 1 90 ? -0.100 15.213 -5.853 1.00 88.81 90 ILE A N 1
ATOM 745 C CA . ILE A 1 90 ? -1.137 14.233 -6.216 1.00 88.81 90 ILE A CA 1
ATOM 746 C C . ILE A 1 90 ? -0.786 12.851 -5.657 1.00 88.81 90 ILE A C 1
ATOM 748 O O . ILE A 1 90 ? -1.640 12.193 -5.066 1.00 88.81 90 ILE A O 1
ATOM 752 N N . THR A 1 91 ? 0.475 12.428 -5.782 1.00 89.75 91 THR A N 1
ATOM 753 C CA . THR A 1 91 ? 0.935 11.138 -5.251 1.00 89.75 91 THR A CA 1
ATOM 754 C C . THR A 1 91 ? 0.700 11.041 -3.746 1.00 89.75 91 THR A C 1
ATOM 756 O O . THR A 1 91 ? 0.238 10.004 -3.276 1.00 89.75 91 THR A O 1
ATOM 759 N N . ARG A 1 92 ? 0.946 12.110 -2.979 1.00 91.69 92 ARG A N 1
ATOM 760 C CA . ARG A 1 92 ? 0.712 12.128 -1.525 1.00 91.69 92 ARG A CA 1
ATOM 761 C C . ARG A 1 92 ? -0.766 12.098 -1.156 1.00 91.69 92 ARG A C 1
ATOM 763 O O . ARG A 1 92 ? -1.124 11.372 -0.232 1.00 91.69 92 ARG A O 1
ATOM 770 N N . ILE A 1 93 ? -1.618 12.816 -1.892 1.00 93.06 93 ILE A N 1
ATOM 771 C CA . ILE A 1 93 ? -3.077 12.755 -1.714 1.00 93.06 93 ILE A CA 1
ATOM 772 C C . ILE A 1 93 ? -3.566 11.316 -1.910 1.00 93.06 93 ILE A C 1
ATOM 774 O O . ILE A 1 93 ? -4.184 10.748 -1.013 1.00 93.06 93 ILE A O 1
ATOM 778 N N . ILE A 1 94 ? -3.216 10.698 -3.043 1.00 93.00 94 ILE A N 1
ATOM 779 C CA . ILE A 1 94 ? -3.619 9.322 -3.362 1.00 93.00 94 ILE A CA 1
ATOM 780 C C . ILE A 1 94 ? -3.050 8.337 -2.331 1.00 93.00 94 ILE A C 1
ATOM 782 O O . ILE A 1 94 ? -3.763 7.453 -1.863 1.00 93.00 94 ILE A O 1
ATOM 786 N N . SER A 1 95 ? -1.784 8.498 -1.941 1.00 94.19 95 SER A N 1
ATOM 787 C CA . SER A 1 95 ? -1.112 7.607 -0.986 1.00 94.19 95 SER A CA 1
ATOM 788 C C . SER A 1 95 ? -1.722 7.673 0.407 1.00 94.19 95 SER A C 1
ATOM 790 O O . SER A 1 95 ? -1.856 6.639 1.053 1.00 94.19 95 SER A O 1
ATOM 792 N N . ASN A 1 96 ? -2.137 8.860 0.855 1.00 94.94 96 ASN A N 1
ATOM 793 C CA . ASN A 1 96 ? -2.874 9.019 2.104 1.00 94.94 96 ASN A CA 1
ATOM 794 C C . ASN A 1 96 ? -4.198 8.241 2.047 1.00 94.94 96 ASN A C 1
ATOM 796 O O . ASN A 1 96 ? -4.468 7.418 2.921 1.00 94.94 96 ASN A O 1
ATOM 800 N N . THR A 1 97 ? -4.962 8.400 0.962 1.00 94.31 97 THR A N 1
ATOM 801 C CA . THR A 1 97 ? -6.212 7.657 0.764 1.00 94.31 97 THR A CA 1
ATOM 802 C C . THR A 1 97 ? -5.998 6.144 0.741 1.00 94.31 97 THR A C 1
ATOM 804 O O . THR A 1 97 ? -6.724 5.413 1.412 1.00 94.31 97 THR A O 1
ATOM 807 N N . ILE A 1 98 ? -4.979 5.654 0.032 1.00 93.00 98 ILE A N 1
ATOM 808 C CA . ILE A 1 98 ? -4.639 4.224 0.016 1.00 93.00 98 ILE A CA 1
ATOM 809 C C . ILE A 1 98 ? -4.255 3.749 1.424 1.00 93.00 98 ILE A C 1
ATOM 811 O O . ILE A 1 98 ? -4.798 2.751 1.894 1.00 93.00 98 ILE A O 1
ATOM 815 N N . ALA A 1 99 ? -3.379 4.466 2.131 1.00 94.81 99 ALA A N 1
ATOM 816 C CA . ALA A 1 99 ? -2.971 4.111 3.489 1.00 94.81 99 ALA A CA 1
ATOM 817 C C . ALA A 1 99 ? -4.168 4.016 4.449 1.00 94.81 99 ALA A C 1
ATOM 819 O O . ALA A 1 99 ? -4.257 3.075 5.237 1.00 94.81 99 ALA A O 1
ATOM 820 N N . ASN A 1 100 ? -5.117 4.949 4.340 1.00 94.94 100 ASN A N 1
ATOM 821 C CA . ASN A 1 100 ? -6.331 4.991 5.153 1.00 94.94 100 ASN A CA 1
ATOM 822 C C . ASN A 1 100 ? -7.243 3.776 4.938 1.00 94.94 100 ASN A C 1
ATOM 824 O O . ASN A 1 100 ? -7.832 3.272 5.900 1.00 94.94 100 ASN A O 1
ATOM 828 N N . ILE A 1 101 ? -7.335 3.289 3.697 1.00 93.31 101 ILE A N 1
ATOM 829 C CA . ILE A 1 101 ? -8.075 2.069 3.360 1.00 93.31 101 ILE A CA 1
ATOM 830 C C . ILE A 1 101 ? -7.322 0.811 3.799 1.00 93.31 101 ILE A C 1
ATOM 832 O O . ILE A 1 101 ? -7.955 -0.128 4.267 1.00 93.31 101 ILE A O 1
ATOM 836 N N . PHE A 1 102 ? -5.995 0.757 3.659 1.00 91.88 102 PHE A N 1
ATOM 837 C CA . PHE A 1 102 ? -5.242 -0.480 3.897 1.00 91.88 102 PHE A CA 1
ATOM 838 C C . PHE A 1 102 ? -4.841 -0.718 5.355 1.00 91.88 102 PHE A C 1
ATOM 840 O O . PHE A 1 102 ? -4.853 -1.860 5.802 1.00 91.88 102 PHE A O 1
ATOM 847 N N . ILE A 1 103 ? -4.458 0.332 6.081 1.00 92.94 103 ILE A N 1
ATOM 848 C CA . ILE A 1 103 ? -3.908 0.231 7.447 1.00 92.94 103 ILE A CA 1
ATOM 849 C C . ILE A 1 103 ? -4.882 0.817 8.481 1.00 92.94 103 ILE A C 1
ATOM 851 O O . ILE A 1 103 ? -4.767 0.565 9.678 1.00 92.94 103 ILE A O 1
ATOM 855 N N . GLY A 1 104 ? -5.893 1.553 8.022 1.00 92.81 104 GLY A N 1
ATOM 856 C CA . GLY A 1 104 ? -6.876 2.200 8.878 1.00 92.81 104 GLY A CA 1
ATOM 857 C C . GLY A 1 104 ? -6.532 3.655 9.179 1.00 92.81 104 GLY A C 1
ATOM 858 O O . GLY A 1 104 ? -5.456 4.159 8.867 1.00 92.81 104 GLY A O 1
ATOM 859 N N . GLU A 1 105 ? -7.495 4.362 9.765 1.00 91.75 105 GLU A N 1
ATOM 860 C CA . GLU A 1 105 ? -7.484 5.833 9.815 1.00 91.75 105 GLU A CA 1
ATOM 861 C C . GLU A 1 105 ? -6.408 6.346 10.748 1.00 91.75 105 GLU A C 1
ATOM 863 O O . GLU A 1 105 ? -5.675 7.262 10.394 1.00 91.75 105 GLU A O 1
ATOM 868 N N . GLU A 1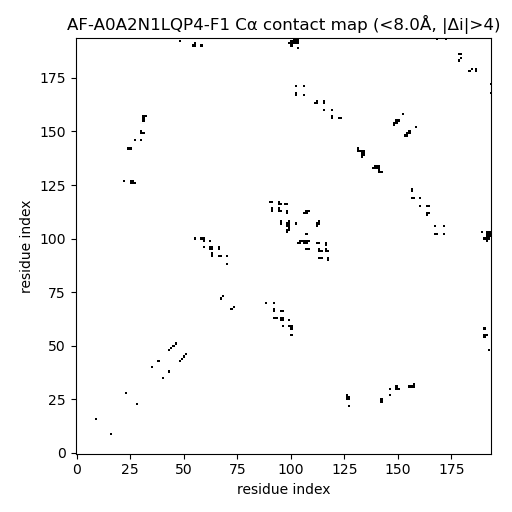 106 ? -6.290 5.686 11.891 1.00 92.25 106 GLU A N 1
ATOM 869 C CA . GLU A 1 106 ? -5.379 6.012 12.978 1.00 92.25 106 GLU A CA 1
ATOM 870 C C . GLU A 1 106 ? -3.922 5.927 12.517 1.00 92.25 106 GLU A C 1
ATOM 872 O O . GLU A 1 106 ? -3.162 6.877 12.680 1.00 92.25 106 GLU A O 1
ATOM 877 N N . GLU A 1 107 ? -3.555 4.830 11.851 1.00 94.75 107 GLU A N 1
ATOM 878 C CA . GLU A 1 107 ? -2.192 4.623 11.357 1.00 94.75 107 GLU A CA 1
ATOM 879 C C . GLU A 1 107 ? -1.893 5.424 10.079 1.00 94.75 107 GLU A C 1
ATOM 881 O O . GLU A 1 107 ? -0.756 5.820 9.828 1.00 94.75 107 GLU A O 1
ATOM 886 N N . SER A 1 108 ? -2.909 5.717 9.262 1.00 93.62 108 SER A N 1
ATOM 887 C CA . SER A 1 108 ? -2.728 6.494 8.027 1.00 93.62 108 SER A CA 1
ATOM 888 C C . SER A 1 108 ? -2.371 7.964 8.252 1.00 93.62 108 SER A C 1
ATOM 890 O O . SER A 1 108 ? -1.947 8.633 7.312 1.00 93.62 108 SER A O 1
ATOM 892 N N . GLN A 1 109 ? -2.507 8.474 9.482 1.00 92.12 109 GLN A N 1
ATOM 893 C CA . GLN A 1 109 ? -2.101 9.840 9.818 1.00 92.12 109 GLN A CA 1
ATOM 894 C C . GLN A 1 109 ? -0.579 10.002 9.904 1.00 92.12 109 GLN A C 1
ATOM 896 O O . GLN A 1 109 ? -0.080 11.122 9.764 1.00 92.12 109 GLN A O 1
ATOM 901 N N . TYR A 1 110 ? 0.163 8.912 10.134 1.00 94.69 110 TYR A N 1
ATOM 902 C CA . TYR A 1 110 ? 1.613 8.974 10.267 1.00 94.69 110 TYR A CA 1
ATOM 903 C C . TYR A 1 110 ? 2.271 9.297 8.929 1.00 94.69 110 TYR A C 1
ATOM 905 O O . TYR A 1 110 ? 2.090 8.615 7.921 1.00 94.69 110 TYR A O 1
ATOM 913 N N . GLU A 1 111 ? 3.102 10.335 8.938 1.00 93.44 111 GLU A N 1
ATOM 914 C CA . GLU A 1 111 ? 3.785 10.814 7.741 1.00 93.44 111 GLU A CA 1
ATOM 915 C C . GLU A 1 111 ? 4.736 9.761 7.150 1.00 93.44 111 GLU A C 1
ATOM 917 O O . GLU A 1 111 ? 4.850 9.648 5.931 1.00 93.44 111 GLU A O 1
ATOM 922 N N . GLU A 1 112 ? 5.348 8.926 7.997 1.00 94.25 112 GLU A N 1
ATOM 923 C CA . GLU A 1 112 ? 6.165 7.789 7.557 1.00 94.25 112 GLU A CA 1
ATOM 924 C C . GLU A 1 112 ? 5.347 6.761 6.763 1.00 94.25 112 GLU A C 1
ATOM 926 O O . GLU A 1 112 ? 5.843 6.229 5.772 1.00 94.25 112 GLU A O 1
ATOM 931 N N . ILE A 1 113 ? 4.073 6.545 7.107 1.00 95.00 113 ILE A N 1
ATOM 932 C CA . ILE A 1 113 ? 3.179 5.644 6.371 1.00 95.00 113 ILE A CA 1
ATOM 933 C C . ILE A 1 113 ? 2.793 6.248 5.022 1.00 95.00 113 ILE A C 1
ATOM 935 O O . ILE A 1 113 ? 2.948 5.593 3.993 1.00 95.00 113 ILE A O 1
ATOM 939 N N . ILE A 1 114 ? 2.354 7.508 4.995 1.00 94.50 114 ILE A N 1
ATOM 940 C CA . ILE A 1 114 ? 1.990 8.192 3.742 1.00 94.50 114 ILE A CA 1
ATOM 941 C C . ILE A 1 114 ? 3.191 8.233 2.789 1.00 94.50 114 ILE A C 1
ATOM 943 O O . ILE A 1 114 ? 3.058 7.932 1.600 1.00 94.50 114 ILE A O 1
ATOM 947 N N . THR A 1 115 ? 4.371 8.558 3.320 1.00 93.25 115 THR A N 1
ATOM 948 C CA . THR A 1 115 ? 5.629 8.585 2.568 1.00 93.25 115 THR A CA 1
ATOM 949 C C . THR A 1 115 ? 5.987 7.201 2.046 1.00 93.25 115 THR A C 1
ATOM 951 O O . THR A 1 115 ? 6.341 7.079 0.880 1.00 93.25 115 THR A O 1
ATOM 954 N N . THR A 1 116 ? 5.805 6.150 2.845 1.00 93.38 116 THR A N 1
ATOM 955 C CA . THR A 1 116 ? 6.037 4.764 2.417 1.00 93.38 116 THR A CA 1
ATOM 956 C C . THR A 1 116 ? 5.209 4.404 1.176 1.00 93.38 116 THR A C 1
ATOM 958 O O . THR A 1 116 ? 5.753 3.896 0.197 1.00 93.38 116 THR A O 1
ATOM 961 N N . PHE A 1 117 ? 3.908 4.719 1.154 1.00 91.94 117 PHE A N 1
ATOM 962 C CA . PHE A 1 117 ? 3.060 4.471 -0.024 1.00 91.94 117 PHE A CA 1
ATOM 963 C C . PHE A 1 117 ? 3.439 5.349 -1.234 1.00 91.94 117 PHE A C 1
ATOM 965 O O . PHE A 1 117 ? 3.476 4.865 -2.373 1.00 91.94 117 PHE A O 1
ATOM 972 N N . ALA A 1 118 ? 3.760 6.625 -0.999 1.00 91.12 118 ALA A N 1
ATOM 973 C CA . ALA A 1 118 ? 4.120 7.577 -2.052 1.00 91.12 118 ALA A CA 1
ATOM 974 C C . ALA A 1 118 ? 5.466 7.243 -2.714 1.00 91.12 118 ALA A C 1
ATOM 976 O O . ALA A 1 118 ? 5.602 7.245 -3.944 1.00 91.12 118 ALA A O 1
ATOM 977 N N . GLU A 1 119 ? 6.465 6.928 -1.897 1.00 89.69 119 GLU A N 1
ATOM 978 C CA . GLU A 1 119 ? 7.799 6.570 -2.351 1.00 89.69 119 GLU A CA 1
ATOM 979 C C . GLU A 1 119 ? 7.829 5.172 -2.946 1.00 89.69 119 GLU A C 1
ATOM 981 O O . GLU A 1 119 ? 8.480 5.003 -3.965 1.00 89.69 119 GLU A O 1
ATOM 986 N N . PHE A 1 120 ? 7.079 4.193 -2.427 1.00 87.00 120 PHE A N 1
ATOM 987 C CA . PHE A 1 120 ? 7.004 2.877 -3.068 1.00 87.00 120 PHE A CA 1
ATOM 988 C C . PHE A 1 120 ? 6.547 2.982 -4.529 1.00 87.00 120 PHE A C 1
ATOM 990 O O . PHE A 1 120 ? 7.120 2.335 -5.406 1.00 87.00 120 PHE A O 1
ATOM 997 N N . THR A 1 121 ? 5.551 3.832 -4.806 1.00 77.50 121 THR A N 1
ATOM 998 C CA . THR A 1 121 ? 5.071 4.094 -6.172 1.00 77.50 121 THR A CA 1
ATOM 999 C C . THR A 1 121 ? 6.166 4.723 -7.036 1.00 77.50 121 THR A C 1
ATOM 1001 O O . THR A 1 121 ? 6.402 4.281 -8.162 1.00 77.50 121 THR A O 1
ATOM 1004 N N . SER A 1 122 ? 6.872 5.715 -6.492 1.00 80.75 122 SER A N 1
ATOM 1005 C CA . SER A 1 122 ? 7.957 6.417 -7.188 1.00 80.75 122 SER A CA 1
ATOM 1006 C C . SER A 1 122 ? 9.162 5.503 -7.444 1.00 80.75 122 SER A C 1
ATOM 1008 O O . SER A 1 122 ? 9.654 5.431 -8.566 1.00 80.75 122 SER A O 1
ATOM 1010 N N . ASP A 1 123 ? 9.579 4.727 -6.445 1.00 83.19 123 ASP A N 1
ATOM 1011 C CA . ASP A 1 123 ? 10.688 3.774 -6.518 1.00 83.19 123 ASP A CA 1
ATOM 1012 C C . ASP A 1 123 ? 10.358 2.603 -7.471 1.00 83.19 123 ASP A C 1
ATOM 1014 O O . ASP A 1 123 ? 11.246 2.012 -8.082 1.00 83.19 123 ASP A O 1
ATOM 1018 N N . SER A 1 124 ? 9.070 2.285 -7.647 1.00 79.31 124 SER A N 1
ATOM 1019 C CA . SER A 1 124 ? 8.580 1.241 -8.557 1.00 79.31 124 SER A CA 1
ATOM 1020 C C . SER A 1 124 ? 8.464 1.696 -10.017 1.00 79.31 124 SER A C 1
ATOM 1022 O O . SER A 1 124 ? 8.537 0.867 -10.930 1.00 79.31 124 SER A O 1
ATOM 1024 N N . VAL A 1 125 ? 8.293 2.998 -10.280 1.00 79.19 125 VAL A N 1
ATOM 1025 C CA . VAL A 1 125 ? 8.057 3.511 -11.644 1.00 79.19 125 VAL A CA 1
ATOM 1026 C C . VAL A 1 125 ? 9.260 3.301 -12.568 1.00 79.19 125 VAL A C 1
ATOM 1028 O O . VAL A 1 125 ? 9.098 3.169 -13.784 1.00 79.19 125 VAL A O 1
ATOM 1031 N N . ILE A 1 126 ? 10.466 3.201 -11.999 1.00 78.12 126 ILE A N 1
ATOM 1032 C CA . ILE A 1 126 ? 11.711 3.004 -12.748 1.00 78.12 126 ILE A CA 1
ATOM 1033 C C . ILE A 1 126 ? 11.655 1.751 -13.636 1.00 78.12 126 ILE A C 1
ATOM 1035 O O . ILE A 1 126 ? 12.130 1.776 -14.771 1.00 78.12 126 ILE A O 1
ATOM 1039 N N . PHE A 1 127 ? 10.978 0.687 -13.188 1.00 78.25 127 PHE A N 1
ATOM 1040 C CA . PHE A 1 127 ? 10.825 -0.551 -13.961 1.00 78.25 127 PHE A CA 1
ATOM 1041 C C . PHE A 1 127 ? 9.986 -0.366 -15.232 1.00 78.25 127 PHE A C 1
ATOM 1043 O O . PHE A 1 127 ? 10.161 -1.096 -16.207 1.00 78.25 127 PHE A O 1
ATOM 1050 N N . LEU A 1 128 ? 9.087 0.620 -15.246 1.00 80.00 128 LEU A N 1
ATOM 1051 C CA . LEU A 1 128 ? 8.258 0.942 -16.407 1.00 80.00 128 LEU A CA 1
ATOM 1052 C C . LEU A 1 128 ? 8.988 1.875 -17.381 1.00 80.00 128 LEU A C 1
ATOM 1054 O O . LEU A 1 128 ? 8.813 1.749 -18.599 1.00 80.00 128 LEU A O 1
ATOM 1058 N N . MET A 1 129 ? 9.822 2.772 -16.845 1.00 81.38 129 MET A N 1
ATOM 1059 C CA . MET A 1 129 ? 10.535 3.798 -17.608 1.00 81.38 129 MET A CA 1
ATOM 1060 C C . MET A 1 129 ? 11.742 3.265 -18.378 1.00 81.38 129 MET A C 1
ATOM 1062 O O . MET A 1 129 ? 12.050 3.812 -19.434 1.00 81.38 129 MET A O 1
ATOM 1066 N N . ILE A 1 130 ? 12.398 2.196 -17.912 1.00 78.56 130 ILE A N 1
ATOM 1067 C CA . ILE A 1 130 ? 13.544 1.619 -18.627 1.00 78.56 130 ILE A CA 1
ATOM 1068 C C . ILE A 1 130 ? 13.080 1.116 -20.013 1.00 78.56 130 ILE A C 1
ATOM 1070 O O . ILE A 1 130 ? 12.212 0.230 -20.106 1.00 78.56 130 ILE A O 1
ATOM 1074 N N . PRO A 1 131 ? 13.607 1.684 -21.116 1.00 79.00 131 PRO A N 1
ATOM 1075 C CA . PRO A 1 131 ? 13.325 1.183 -22.451 1.00 79.00 131 PRO A CA 1
ATOM 1076 C C . PRO A 1 131 ? 14.020 -0.176 -22.641 1.00 79.00 131 PRO A C 1
ATOM 1078 O O . PRO A 1 131 ? 15.150 -0.351 -22.184 1.00 79.00 131 PRO A O 1
ATOM 1081 N N . PRO A 1 132 ? 13.384 -1.152 -23.310 1.00 82.75 132 PRO A N 1
ATOM 1082 C CA . PRO A 1 132 ? 13.944 -2.489 -23.484 1.00 82.75 132 PRO A CA 1
ATOM 1083 C C . PRO A 1 132 ? 14.997 -2.522 -24.604 1.00 82.75 132 PRO A C 1
ATOM 1085 O O . PRO A 1 132 ? 14.865 -3.269 -25.564 1.00 82.75 132 PRO A O 1
ATOM 1088 N N . ILE A 1 133 ? 16.042 -1.696 -24.507 1.00 86.50 133 ILE A N 1
ATOM 1089 C CA . ILE A 1 133 ? 17.066 -1.564 -25.557 1.00 86.50 133 ILE A CA 1
ATOM 1090 C C . ILE A 1 133 ? 17.812 -2.893 -25.749 1.00 86.50 133 ILE A C 1
ATOM 1092 O O . ILE A 1 133 ? 18.116 -3.279 -26.874 1.00 86.50 133 ILE A O 1
ATOM 1096 N N . LEU A 1 134 ? 18.051 -3.646 -24.671 1.00 86.06 134 LEU A N 1
ATOM 1097 C CA . LEU A 1 134 ? 18.708 -4.952 -24.766 1.00 86.06 134 LEU A CA 1
ATOM 1098 C C . LEU A 1 134 ? 17.856 -6.011 -25.486 1.00 86.06 134 LEU A C 1
ATOM 1100 O O . LEU A 1 134 ? 18.413 -6.984 -25.995 1.00 86.06 134 LEU A O 1
ATOM 1104 N N . ASP A 1 135 ? 16.537 -5.813 -25.601 1.00 85.50 135 ASP A N 1
ATOM 1105 C CA . ASP A 1 135 ? 15.670 -6.741 -26.334 1.00 85.50 135 ASP A CA 1
ATOM 1106 C C . ASP A 1 135 ? 15.908 -6.692 -27.857 1.00 85.50 135 ASP A C 1
ATOM 1108 O O . ASP A 1 135 ? 15.536 -7.639 -28.547 1.00 85.50 135 ASP A O 1
ATOM 1112 N N . PHE A 1 136 ? 16.568 -5.646 -28.385 1.00 87.69 136 PHE A N 1
ATOM 1113 C CA . PHE A 1 136 ? 17.026 -5.613 -29.783 1.00 87.69 136 PHE A CA 1
ATOM 1114 C C . PHE A 1 136 ? 18.134 -6.637 -30.066 1.00 87.69 136 PHE A C 1
ATOM 1116 O O . PHE A 1 136 ? 18.265 -7.089 -31.199 1.00 87.69 136 PHE A O 1
ATOM 1123 N N . ILE A 1 137 ? 18.931 -6.995 -29.052 1.00 90.00 137 ILE A N 1
ATOM 1124 C CA . ILE A 1 137 ? 20.002 -7.993 -29.172 1.00 90.00 137 ILE A CA 1
ATOM 1125 C C . ILE A 1 137 ? 19.405 -9.398 -29.064 1.00 90.00 137 ILE A C 1
ATOM 1127 O O . ILE A 1 137 ? 19.706 -10.269 -29.877 1.00 90.00 137 ILE A O 1
ATOM 1131 N N . TYR A 1 138 ? 18.551 -9.618 -28.060 1.00 87.69 138 TYR A N 1
ATOM 1132 C CA . TYR A 1 138 ? 17.829 -10.873 -27.878 1.00 87.69 138 TYR A CA 1
ATOM 1133 C C . TYR A 1 138 ? 16.515 -10.643 -27.110 1.00 87.69 138 TYR A C 1
ATOM 1135 O O . TYR A 1 138 ? 16.546 -10.022 -26.041 1.00 87.69 138 TYR A O 1
ATOM 1143 N N . PRO A 1 139 ? 15.362 -11.159 -27.582 1.00 87.00 139 PRO A N 1
ATOM 1144 C CA . PRO A 1 139 ? 14.079 -10.950 -26.916 1.00 87.00 139 PRO A CA 1
ATOM 1145 C C . PRO A 1 139 ? 14.088 -11.372 -25.437 1.00 87.00 139 PRO A C 1
ATOM 1147 O O . PRO A 1 139 ? 14.376 -12.518 -25.100 1.00 87.00 139 PRO A O 1
ATOM 1150 N N . GLY A 1 140 ? 13.729 -10.448 -24.539 1.00 84.25 140 GLY A N 1
ATOM 1151 C CA . GLY A 1 140 ? 13.657 -10.693 -23.095 1.00 84.25 140 GLY A CA 1
ATOM 1152 C C . GLY A 1 140 ? 14.981 -10.530 -22.344 1.00 84.25 140 GLY A C 1
ATOM 1153 O O . GLY A 1 140 ? 15.003 -10.694 -21.120 1.00 84.25 140 GLY A O 1
ATOM 1154 N N . PHE A 1 141 ? 16.070 -10.174 -23.029 1.00 88.62 141 PHE A N 1
ATOM 1155 C CA . PHE A 1 141 ? 17.374 -9.981 -22.403 1.00 88.62 141 PHE A CA 1
ATOM 1156 C C . PHE A 1 141 ? 17.380 -8.820 -21.399 1.00 88.62 141 PHE A C 1
ATOM 1158 O O . PHE A 1 141 ? 17.954 -8.957 -20.316 1.00 88.62 141 PHE A O 1
ATOM 1165 N N . GLN A 1 142 ? 16.657 -7.725 -21.671 1.00 86.56 142 GLN A N 1
ATOM 1166 C CA . GLN A 1 142 ? 16.525 -6.630 -20.702 1.00 86.56 142 GLN A CA 1
ATOM 1167 C C . GLN A 1 142 ? 15.873 -7.116 -19.403 1.00 86.56 142 GLN A C 1
ATOM 1169 O O . GLN A 1 142 ? 16.345 -6.821 -18.305 1.00 86.56 142 GLN A O 1
ATOM 1174 N N . ASN A 1 143 ? 14.781 -7.873 -19.530 1.00 85.06 143 ASN A N 1
ATOM 117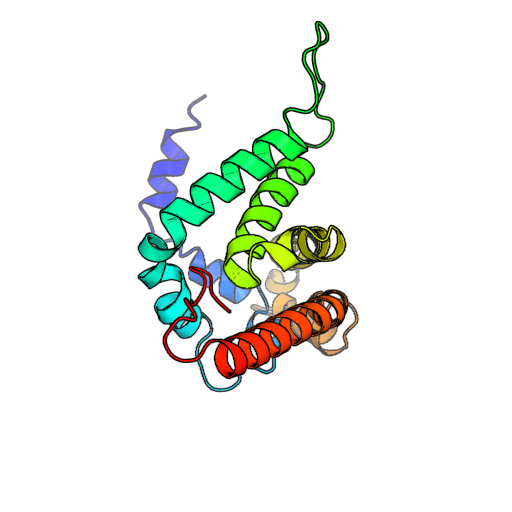5 C CA . ASN A 1 143 ? 14.047 -8.407 -18.386 1.00 85.06 143 ASN A CA 1
ATOM 1176 C C . ASN A 1 143 ? 14.933 -9.355 -17.563 1.00 85.06 143 ASN A C 1
ATOM 1178 O O . ASN A 1 143 ? 14.929 -9.286 -16.337 1.00 85.06 143 ASN A O 1
ATOM 1182 N N . TYR A 1 144 ? 15.742 -10.192 -18.219 1.00 86.56 144 TYR A N 1
ATOM 1183 C CA . TYR A 1 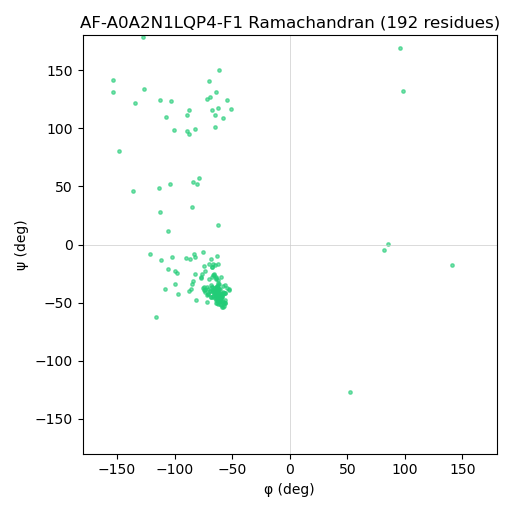144 ? 16.697 -11.067 -17.540 1.00 86.56 144 TYR A CA 1
ATOM 1184 C C . TYR A 1 144 ? 17.692 -10.283 -16.665 1.00 86.56 144 TYR A C 1
ATOM 1186 O O . TYR A 1 144 ? 17.821 -10.579 -15.475 1.00 86.56 144 TYR A O 1
ATOM 1194 N N . ILE A 1 145 ? 18.328 -9.241 -17.213 1.00 86.75 145 ILE A N 1
ATOM 1195 C CA . ILE A 1 145 ? 19.275 -8.392 -16.471 1.00 86.75 145 ILE A CA 1
ATOM 1196 C C . ILE A 1 145 ? 18.585 -7.651 -15.319 1.00 86.75 145 ILE A C 1
ATOM 1198 O O . ILE A 1 145 ? 19.059 -7.705 -14.183 1.00 86.75 145 ILE A O 1
ATOM 1202 N N . ASN A 1 146 ? 17.431 -7.024 -15.572 1.00 84.12 146 ASN A N 1
ATOM 1203 C CA . ASN A 1 146 ? 16.676 -6.306 -14.541 1.00 84.12 146 ASN A CA 1
ATOM 1204 C C . ASN A 1 146 ? 16.315 -7.233 -13.368 1.00 84.12 146 ASN A C 1
ATOM 1206 O O . ASN A 1 146 ? 16.472 -6.871 -12.203 1.00 84.12 146 ASN A O 1
ATOM 1210 N N . ARG A 1 147 ? 15.885 -8.466 -13.663 1.00 85.50 147 ARG A N 1
ATOM 1211 C CA . ARG A 1 147 ? 15.559 -9.470 -12.642 1.00 85.50 147 ARG A CA 1
ATOM 1212 C C . ARG A 1 147 ? 16.768 -9.864 -11.794 1.00 85.50 147 ARG A C 1
ATOM 1214 O O . ARG A 1 147 ? 16.592 -10.092 -10.600 1.00 85.50 147 ARG A O 1
ATOM 1221 N N . ILE A 1 148 ? 17.975 -9.932 -12.363 1.00 85.81 148 ILE A N 1
ATOM 1222 C CA . ILE A 1 148 ? 19.210 -10.197 -11.602 1.00 85.81 148 ILE A CA 1
ATOM 1223 C C . ILE A 1 148 ? 19.486 -9.066 -10.605 1.00 85.81 148 ILE A C 1
ATOM 1225 O O . ILE A 1 148 ? 19.713 -9.343 -9.429 1.00 85.81 148 ILE A O 1
ATOM 1229 N N . ILE A 1 149 ? 19.398 -7.808 -11.047 1.00 82.75 149 ILE A N 1
ATOM 1230 C CA . ILE A 1 149 ? 19.639 -6.622 -10.204 1.00 82.75 149 ILE A CA 1
ATOM 1231 C C . ILE A 1 149 ? 18.633 -6.541 -9.044 1.00 82.75 149 ILE A C 1
ATOM 1233 O O . ILE A 1 149 ? 18.972 -6.165 -7.925 1.00 82.75 149 ILE A O 1
ATOM 1237 N N . ILE A 1 150 ? 17.379 -6.924 -9.284 1.00 81.25 150 ILE A N 1
ATOM 1238 C CA . ILE A 1 150 ? 16.352 -6.940 -8.233 1.00 81.25 150 ILE A CA 1
ATOM 1239 C C . ILE A 1 150 ? 16.608 -8.072 -7.242 1.00 81.25 150 ILE A C 1
ATOM 1241 O O . ILE A 1 150 ? 16.524 -7.863 -6.032 1.00 81.25 150 ILE A O 1
ATOM 1245 N N . LYS A 1 151 ? 16.947 -9.270 -7.739 1.00 80.31 151 LYS A N 1
ATOM 1246 C CA . LYS A 1 151 ? 17.268 -10.427 -6.890 1.00 80.31 151 LYS A CA 1
ATOM 1247 C C . LYS A 1 151 ? 18.490 -10.185 -6.007 1.00 80.31 151 LYS A C 1
ATOM 1249 O O . LYS A 1 151 ? 18.531 -10.739 -4.914 1.00 80.31 151 LYS A O 1
ATOM 1254 N N . SER A 1 152 ? 19.453 -9.373 -6.449 1.00 79.50 152 SER A N 1
ATOM 1255 C CA . SER A 1 152 ? 20.611 -8.998 -5.629 1.00 79.50 152 SER A CA 1
ATOM 1256 C C . SER A 1 152 ? 20.287 -7.969 -4.539 1.00 79.50 152 SER A C 1
ATOM 1258 O O . SER A 1 152 ? 21.147 -7.677 -3.715 1.00 79.50 152 SER A O 1
ATOM 1260 N N . GLY A 1 153 ? 19.064 -7.424 -4.508 1.00 72.31 153 GLY A N 1
ATOM 1261 C CA . GLY A 1 153 ? 18.614 -6.461 -3.500 1.00 72.31 153 GLY A CA 1
ATOM 1262 C C . GLY A 1 153 ? 19.027 -5.012 -3.769 1.00 72.31 153 GLY A C 1
ATOM 1263 O O . GLY A 1 153 ? 18.567 -4.123 -3.060 1.00 72.31 153 GLY A O 1
ATOM 1264 N N . LEU A 1 154 ? 19.821 -4.749 -4.815 1.00 71.19 154 LEU A N 1
ATOM 1265 C CA . LEU A 1 154 ? 20.325 -3.408 -5.153 1.00 71.19 154 LEU A CA 1
ATOM 1266 C C . LEU A 1 154 ? 19.211 -2.421 -5.535 1.00 71.19 154 LEU A C 1
ATOM 1268 O O . LEU A 1 154 ? 19.351 -1.219 -5.330 1.00 71.19 154 LEU A O 1
ATOM 1272 N N . CYS A 1 155 ? 18.106 -2.921 -6.092 1.00 69.75 155 CYS A N 1
ATOM 1273 C CA . CYS A 1 155 ? 16.960 -2.111 -6.511 1.00 69.75 155 CYS A CA 1
ATOM 1274 C C . CYS A 1 155 ? 15.632 -2.755 -6.091 1.00 69.75 155 CYS A C 1
ATOM 1276 O O . CYS A 1 155 ? 14.724 -2.883 -6.907 1.00 69.75 155 CYS A O 1
ATOM 1278 N N . ASN A 1 156 ? 15.519 -3.226 -4.845 1.00 74.94 156 ASN A N 1
ATOM 1279 C CA . ASN A 1 156 ? 14.255 -3.756 -4.332 1.00 74.94 156 ASN A CA 1
ATOM 1280 C C . ASN A 1 156 ? 13.542 -2.713 -3.442 1.00 74.94 156 ASN A C 1
ATOM 1282 O O . ASN A 1 156 ? 13.876 -2.614 -2.257 1.00 74.94 156 ASN A O 1
ATOM 1286 N N . PRO A 1 157 ? 12.554 -1.956 -3.967 1.00 76.06 157 PRO A N 1
ATOM 1287 C CA . PRO A 1 157 ? 11.827 -0.951 -3.18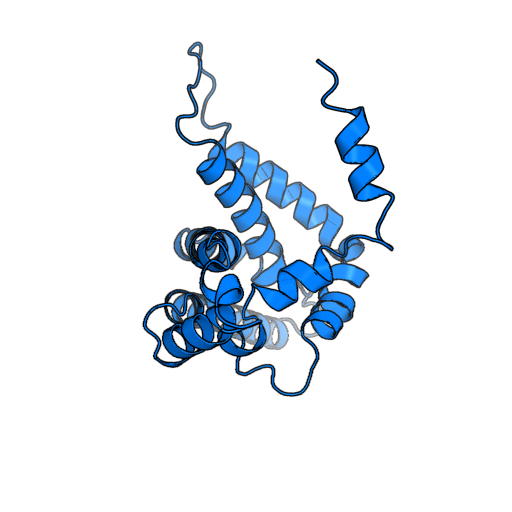7 1.00 76.06 157 PRO A CA 1
ATOM 1288 C C . PRO A 1 157 ? 11.096 -1.541 -1.977 1.00 76.06 157 PRO A C 1
ATOM 1290 O O . PRO A 1 157 ? 10.944 -0.864 -0.963 1.00 76.06 157 PRO A O 1
ATOM 1293 N N . THR A 1 158 ? 10.686 -2.811 -2.029 1.00 75.50 158 THR A N 1
ATOM 1294 C CA . THR A 1 158 ? 9.963 -3.463 -0.931 1.00 75.50 158 THR A CA 1
ATOM 1295 C C . THR A 1 158 ? 10.794 -3.495 0.352 1.00 75.50 158 THR A C 1
ATOM 1297 O O . THR A 1 158 ? 10.255 -3.250 1.427 1.00 75.50 158 THR A O 1
ATOM 1300 N N . ILE A 1 159 ? 12.111 -3.721 0.254 1.00 75.12 159 ILE A N 1
ATOM 1301 C CA . ILE A 1 159 ? 13.003 -3.815 1.425 1.00 75.12 159 ILE A CA 1
ATOM 1302 C C . ILE A 1 159 ? 13.017 -2.500 2.218 1.00 75.12 159 ILE A C 1
ATOM 1304 O O . ILE A 1 159 ? 13.007 -2.524 3.447 1.00 75.12 159 ILE A O 1
ATOM 1308 N N . LYS A 1 160 ? 12.992 -1.357 1.523 1.00 78.81 160 LYS A N 1
ATOM 1309 C CA . LYS A 1 160 ? 13.011 -0.017 2.132 1.00 78.81 160 LYS A CA 1
ATOM 1310 C C . LYS A 1 160 ? 11.745 0.266 2.949 1.00 78.81 160 LYS A C 1
ATOM 1312 O O . LYS A 1 160 ? 11.814 0.857 4.020 1.00 78.81 160 LYS A O 1
ATOM 1317 N N . HIS A 1 161 ? 10.603 -0.183 2.441 1.00 87.12 161 HIS A N 1
ATOM 1318 C CA . HIS A 1 161 ? 9.273 0.223 2.902 1.00 87.12 161 HIS A CA 1
ATOM 1319 C C . HIS A 1 161 ? 8.635 -0.776 3.882 1.00 87.12 161 HIS A C 1
ATOM 1321 O O . HIS A 1 161 ? 7.813 -0.413 4.724 1.00 87.12 161 HIS A O 1
ATOM 1327 N N . GLN A 1 162 ? 9.042 -2.045 3.825 1.00 86.75 162 GLN A N 1
ATOM 1328 C CA . GLN A 1 162 ? 8.410 -3.138 4.567 1.00 86.75 162 GLN A CA 1
ATOM 1329 C C . GLN A 1 162 ? 8.503 -2.991 6.092 1.00 86.75 162 GLN A C 1
ATOM 1331 O O . GLN A 1 162 ? 7.536 -3.301 6.788 1.00 86.75 162 GLN A O 1
ATOM 1336 N N . ALA A 1 163 ? 9.635 -2.529 6.629 1.00 88.81 163 ALA A N 1
ATOM 1337 C CA . ALA A 1 163 ? 9.834 -2.440 8.078 1.00 88.81 163 ALA A CA 1
ATOM 1338 C C . ALA A 1 163 ? 8.839 -1.471 8.743 1.00 88.81 163 ALA A C 1
ATOM 1340 O O . ALA A 1 163 ? 8.270 -1.790 9.791 1.00 88.81 163 ALA A O 1
ATOM 1341 N N . ILE A 1 164 ? 8.585 -0.328 8.097 1.00 91.88 164 ILE A N 1
ATOM 1342 C CA . ILE A 1 164 ? 7.611 0.672 8.546 1.00 91.88 164 ILE A CA 1
ATOM 1343 C C . ILE A 1 164 ? 6.207 0.060 8.510 1.00 91.88 164 ILE A C 1
ATOM 1345 O O . ILE A 1 164 ? 5.512 0.051 9.524 1.00 91.88 164 ILE A O 1
ATOM 1349 N N . LEU A 1 165 ? 5.812 -0.556 7.391 1.00 92.44 165 LEU A N 1
ATOM 1350 C CA . LEU A 1 165 ? 4.490 -1.182 7.275 1.00 92.44 165 LEU A CA 1
ATOM 1351 C C . LEU A 1 165 ? 4.265 -2.269 8.332 1.00 92.44 165 LEU A C 1
ATOM 1353 O O . LEU A 1 165 ? 3.220 -2.279 8.976 1.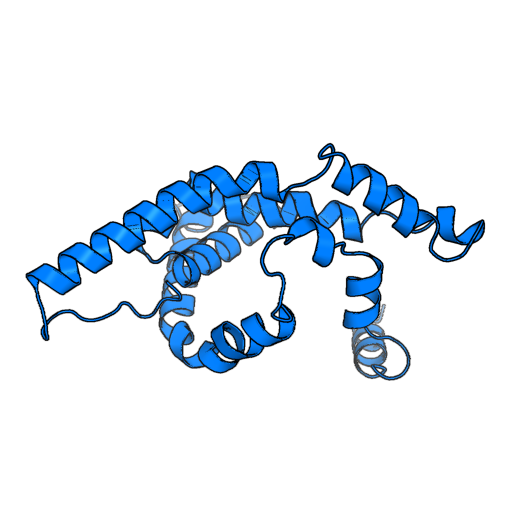00 92.44 165 LEU A O 1
ATOM 1357 N N . ILE A 1 166 ? 5.245 -3.149 8.566 1.00 92.38 166 ILE A N 1
ATOM 1358 C CA . ILE A 1 166 ? 5.137 -4.211 9.578 1.00 92.38 166 ILE A CA 1
ATOM 1359 C C . ILE A 1 166 ? 4.918 -3.622 10.972 1.00 92.38 166 ILE A C 1
ATOM 1361 O O . ILE A 1 166 ? 4.063 -4.115 11.708 1.00 92.38 166 ILE A O 1
ATOM 1365 N N . LYS A 1 167 ? 5.665 -2.575 11.341 1.00 94.19 167 LYS A N 1
ATOM 1366 C CA . LYS A 1 167 ? 5.537 -1.904 12.642 1.00 94.19 167 LYS A CA 1
ATOM 1367 C C . LYS A 1 167 ? 4.104 -1.406 12.866 1.00 94.19 167 LYS A C 1
ATOM 1369 O O . LYS A 1 167 ? 3.500 -1.757 13.879 1.00 94.19 167 LYS A O 1
ATOM 1374 N N . HIS A 1 168 ? 3.558 -0.645 11.920 1.00 95.25 168 HIS A N 1
ATOM 1375 C CA . HIS A 1 168 ? 2.236 -0.024 12.061 1.00 95.25 168 HIS A CA 1
ATOM 1376 C C . HIS A 1 168 ? 1.087 -1.031 11.922 1.00 95.25 168 HIS A C 1
ATOM 1378 O O . HIS A 1 168 ? 0.160 -1.022 12.728 1.00 95.25 168 HIS A O 1
ATOM 1384 N N . ILE A 1 169 ? 1.180 -1.982 10.985 1.00 95.25 169 ILE A N 1
ATOM 1385 C CA . ILE A 1 169 ? 0.189 -3.061 10.850 1.00 95.25 169 ILE A CA 1
ATOM 1386 C C . ILE A 1 169 ? 0.138 -3.905 12.125 1.00 95.25 169 ILE A C 1
ATOM 1388 O O . ILE A 1 169 ? -0.946 -4.224 12.610 1.00 95.25 169 ILE A O 1
ATOM 1392 N N . LYS A 1 170 ? 1.298 -4.254 12.699 1.00 95.06 170 LYS A N 1
ATOM 1393 C CA . LYS A 1 170 ? 1.355 -5.017 13.949 1.00 95.06 170 LYS A CA 1
ATOM 1394 C C . LYS A 1 170 ? 0.724 -4.239 15.100 1.00 95.06 170 LYS A C 1
ATOM 1396 O O . LYS A 1 170 ? -0.055 -4.823 15.847 1.00 95.06 170 LYS A O 1
ATOM 1401 N N . ASN A 1 171 ? 1.039 -2.949 15.229 1.00 93.44 171 ASN A N 1
ATOM 1402 C CA . ASN A 1 171 ? 0.454 -2.090 16.257 1.00 93.44 171 ASN A CA 1
ATOM 1403 C C . ASN A 1 171 ? -1.078 -2.098 16.174 1.00 93.44 171 ASN A C 1
ATOM 1405 O O . ASN A 1 171 ? -1.761 -2.417 17.149 1.00 93.44 171 ASN A O 1
ATOM 1409 N N . GLN A 1 172 ? -1.605 -1.864 14.975 1.00 95.06 172 GLN A N 1
ATOM 1410 C CA . GLN A 1 172 ? -3.037 -1.769 14.749 1.00 95.06 172 GLN A CA 1
ATOM 1411 C C . GLN A 1 172 ? -3.764 -3.104 14.908 1.00 95.06 172 GLN A C 1
ATOM 1413 O O . GLN A 1 172 ? -4.831 -3.165 15.519 1.00 95.06 172 GLN A O 1
ATOM 1418 N N . ALA A 1 173 ? -3.173 -4.200 14.431 1.00 95.44 173 ALA A N 1
ATOM 1419 C CA . ALA A 1 173 ? -3.722 -5.536 14.633 1.00 95.44 173 ALA A CA 1
ATOM 1420 C C . ALA A 1 173 ? -3.772 -5.903 16.126 1.00 95.44 173 ALA A C 1
ATOM 1422 O O . ALA A 1 173 ? -4.802 -6.375 16.609 1.00 95.44 173 ALA A O 1
ATOM 1423 N N . CYS A 1 174 ? -2.695 -5.648 16.878 1.00 95.88 174 CYS A N 1
ATOM 1424 C CA . CYS A 1 174 ? -2.652 -5.906 18.318 1.00 95.88 174 CYS A CA 1
ATOM 1425 C C . CYS A 1 174 ? -3.695 -5.080 19.078 1.00 95.88 174 CYS A C 1
ATOM 1427 O O . CYS A 1 174 ? -4.425 -5.639 19.897 1.00 95.88 174 CYS A O 1
ATOM 1429 N N . LYS A 1 175 ? -3.812 -3.783 18.773 1.00 95.25 175 LYS A N 1
ATOM 1430 C CA . LYS A 1 175 ? -4.829 -2.909 19.366 1.00 95.25 175 LYS A CA 1
ATOM 1431 C C . LYS A 1 175 ? -6.240 -3.450 19.126 1.00 95.25 175 LYS A C 1
ATOM 1433 O O . LYS A 1 175 ? -7.000 -3.613 20.075 1.00 95.25 175 LYS A O 1
ATOM 1438 N N . ARG A 1 176 ? -6.580 -3.800 17.883 1.00 95.06 176 ARG A N 1
ATOM 1439 C CA . ARG A 1 176 ? -7.915 -4.317 17.528 1.00 95.06 176 ARG A CA 1
ATOM 1440 C C . ARG A 1 176 ? -8.238 -5.640 18.210 1.00 95.06 176 ARG A C 1
ATOM 1442 O O . ARG A 1 176 ? -9.380 -5.859 18.601 1.00 95.06 176 ARG A O 1
ATOM 1449 N N . LEU A 1 177 ? -7.248 -6.518 18.373 1.00 96.12 177 LEU A N 1
ATOM 1450 C CA . LEU A 1 177 ? -7.424 -7.762 19.125 1.00 96.12 177 LEU A CA 1
ATOM 1451 C C . LEU A 1 177 ? -7.754 -7.482 20.597 1.00 96.12 177 LEU A C 1
ATOM 1453 O O . LEU A 1 177 ? -8.702 -8.064 21.117 1.00 96.12 177 LEU A O 1
ATOM 1457 N N . GLN A 1 178 ? -7.038 -6.551 21.234 1.00 96.81 178 GLN A N 1
ATOM 1458 C CA . GLN A 1 178 ? -7.300 -6.142 22.620 1.00 96.81 178 GLN A CA 1
ATOM 1459 C C . GLN A 1 178 ? -8.665 -5.462 22.779 1.00 96.81 178 GLN A C 1
ATOM 1461 O O . GLN A 1 178 ? -9.386 -5.717 23.740 1.00 96.81 178 GLN A O 1
ATOM 1466 N N . GLU A 1 179 ? -9.055 -4.605 21.836 1.00 96.25 179 GLU A N 1
ATOM 1467 C CA . GLU A 1 179 ? -10.376 -3.974 21.837 1.00 96.25 179 GLU A CA 1
ATOM 1468 C C . GLU A 1 179 ? -11.492 -5.002 21.671 1.00 96.25 179 GLU A C 1
ATOM 1470 O O . GLU A 1 179 ? -12.483 -4.951 22.396 1.00 96.25 179 GLU A O 1
ATOM 1475 N N . LYS A 1 180 ? -11.324 -5.964 20.761 1.00 95.94 180 LYS A N 1
ATOM 1476 C CA . LYS A 1 180 ? -12.292 -7.042 20.572 1.00 95.94 180 LYS A CA 1
ATOM 1477 C C . LYS A 1 180 ? -12.430 -7.905 21.827 1.00 95.94 180 LYS A C 1
ATOM 1479 O O . LYS A 1 180 ? -13.544 -8.271 22.183 1.00 95.94 180 LYS A O 1
ATOM 1484 N N . GLU A 1 181 ? -11.327 -8.197 22.513 1.00 96.81 181 GLU A N 1
ATOM 1485 C CA . GLU A 1 181 ? -11.344 -8.907 23.797 1.00 96.81 181 GLU A CA 1
ATOM 1486 C C . GLU A 1 181 ? -12.067 -8.097 24.885 1.00 96.81 181 GLU A C 1
ATOM 1488 O O . GLU A 1 181 ? -12.896 -8.635 25.615 1.00 96.81 181 GLU A O 1
ATOM 1493 N N . LYS A 1 182 ? -11.810 -6.787 24.956 1.00 97.19 182 LYS A N 1
ATOM 1494 C CA . LYS A 1 182 ? -12.397 -5.891 25.960 1.00 97.19 182 LYS A CA 1
ATOM 1495 C C . LYS A 1 182 ? -13.891 -5.633 25.749 1.00 97.19 182 LYS A C 1
ATOM 1497 O O . LYS A 1 182 ? -14.640 -5.555 26.720 1.00 97.19 182 LYS A O 1
ATOM 1502 N N . TYR A 1 183 ? -14.312 -5.419 24.505 1.00 96.44 183 TYR A N 1
ATOM 1503 C CA . TYR A 1 183 ? -15.660 -4.954 24.168 1.00 96.44 183 TYR A CA 1
ATOM 1504 C C . TYR A 1 183 ? -16.578 -6.077 23.656 1.00 96.44 183 TYR A C 1
ATOM 1506 O O . TYR A 1 183 ? -17.790 -5.863 23.556 1.00 96.44 183 TYR A O 1
ATOM 1514 N N . GLY A 1 184 ? -16.041 -7.265 23.355 1.00 95.25 184 GLY A N 1
ATOM 1515 C CA . GLY A 1 184 ? -16.814 -8.427 22.913 1.00 95.25 184 GLY A CA 1
ATOM 1516 C C . GLY A 1 184 ? -17.732 -8.096 21.735 1.00 95.25 184 GLY A C 1
ATOM 1517 O O . GLY A 1 184 ? -17.302 -7.503 20.745 1.00 95.25 184 GLY A O 1
ATOM 1518 N N . ASP A 1 185 ? -19.019 -8.416 21.874 1.00 94.81 185 ASP A N 1
ATOM 1519 C CA . ASP A 1 185 ? -20.039 -8.213 20.834 1.00 94.81 185 ASP A CA 1
ATOM 1520 C C . ASP A 1 185 ? -20.330 -6.738 20.518 1.00 94.81 185 ASP A C 1
ATOM 1522 O O . ASP A 1 185 ? -20.898 -6.422 19.473 1.00 94.81 185 ASP A O 1
ATOM 1526 N N . SER A 1 186 ? -19.937 -5.815 21.402 1.00 96.06 186 SER A N 1
ATOM 1527 C CA . SER A 1 186 ? -20.103 -4.376 21.162 1.00 96.06 186 SER A CA 1
ATOM 1528 C C . SER A 1 186 ? -18.993 -3.775 20.293 1.00 96.06 186 SER A C 1
ATOM 1530 O O . SER A 1 186 ? -19.126 -2.638 19.831 1.00 96.06 186 SER A O 1
ATOM 1532 N N . TRP A 1 187 ? -17.913 -4.524 20.033 1.00 96.19 187 TRP A N 1
ATOM 1533 C CA . TRP A 1 187 ? -16.836 -4.071 19.158 1.00 96.19 187 TRP A CA 1
ATOM 1534 C C . TRP A 1 187 ? -17.279 -4.069 17.693 1.00 96.19 187 TRP A C 1
ATOM 1536 O O . TRP A 1 187 ? -17.698 -5.090 17.146 1.00 96.19 187 TRP A O 1
ATOM 1546 N N . LYS A 1 188 ? -17.132 -2.921 17.028 1.00 93.75 188 LYS A N 1
ATOM 1547 C CA . LYS A 1 188 ? -17.403 -2.778 15.596 1.00 93.75 188 LYS A CA 1
ATOM 1548 C C . LYS A 1 188 ? -16.092 -2.743 14.828 1.00 93.75 188 LYS A C 1
ATOM 1550 O O . LYS A 1 188 ? -15.248 -1.887 15.082 1.00 93.75 188 LYS A O 1
ATOM 1555 N N . ARG A 1 189 ? -15.946 -3.657 13.867 1.00 90.25 189 ARG A N 1
ATOM 1556 C CA . ARG A 1 189 ? -14.805 -3.654 12.951 1.00 90.25 189 ARG A CA 1
ATOM 1557 C C . ARG A 1 189 ? -14.842 -2.375 12.098 1.00 90.25 189 ARG A C 1
ATOM 1559 O O . ARG A 1 189 ? -15.896 -2.095 11.532 1.00 90.25 189 ARG A O 1
ATOM 1566 N N . PRO A 1 190 ? -13.727 -1.637 11.976 1.00 90.75 190 PRO A N 1
ATOM 1567 C CA . PRO A 1 190 ? -13.632 -0.510 11.053 1.00 90.75 190 PRO A CA 1
ATOM 1568 C C . PRO A 1 190 ? -13.817 -0.920 9.586 1.00 90.75 190 PRO A C 1
ATOM 1570 O O . PRO A 1 190 ? -13.426 -2.020 9.190 1.00 90.75 190 PRO A O 1
ATOM 1573 N N . ASP A 1 191 ? -14.344 -0.004 8.769 1.00 89.31 191 ASP A N 1
ATOM 1574 C CA . ASP A 1 191 ? -14.569 -0.209 7.330 1.00 89.31 191 ASP A CA 1
ATOM 1575 C C . ASP A 1 191 ? -13.289 -0.016 6.498 1.00 89.31 191 ASP A C 1
ATOM 1577 O O . ASP A 1 191 ? -13.227 0.761 5.543 1.00 89.31 191 ASP A O 1
ATOM 1581 N N . ASP A 1 192 ? -12.231 -0.715 6.892 1.00 90.69 192 ASP A N 1
ATOM 1582 C CA . ASP A 1 192 ? -10.938 -0.747 6.219 1.00 90.69 192 ASP A CA 1
ATOM 1583 C C . ASP A 1 192 ? -10.499 -2.196 5.938 1.00 90.69 192 ASP A C 1
ATOM 1585 O O . ASP A 1 192 ? -11.237 -3.161 6.166 1.00 90.69 192 ASP A O 1
ATOM 1589 N N . PHE A 1 193 ? -9.347 -2.354 5.292 1.00 89.75 193 PHE A N 1
ATOM 1590 C CA . PHE A 1 193 ? -8.859 -3.655 4.844 1.00 89.75 193 PHE A CA 1
ATOM 1591 C C . PHE A 1 193 ? -8.352 -4.535 5.996 1.00 89.75 193 PHE A C 1
ATOM 1593 O O . PHE A 1 193 ? -8.566 -5.749 5.962 1.00 89.75 193 PHE A O 1
ATOM 1600 N N . LEU A 1 194 ? -7.672 -3.942 6.985 1.00 87.38 194 LEU A N 1
ATOM 1601 C CA . LEU A 1 194 ? -6.998 -4.646 8.085 1.00 87.38 194 LEU A CA 1
ATOM 1602 C C . LEU A 1 194 ? -8.002 -5.274 9.061 1.00 87.38 194 LEU A C 1
ATOM 1604 O O . LEU A 1 194 ? -7.821 -6.445 9.462 1.00 87.38 194 LEU A O 1
#

Mean predicted aligned error: 9.43 Å

Secondary structure (DSSP, 8-state):
---HHHHHHHHH-TTT--HHHHHHHH--HHHHTTT-TTS-HHHHHHHHTGGGHHHHHHHHHHHHHHHHHHHH-----SS----S-HHHHHHHHHHHHHHHHHT-HHHHT-HHHHHHHHHHHHHHHHHHHS--GGGGTSTTHHHHHHHHHHHTTTT-HHHHHHHHHHHHHHHHHHHHHHHHHHHGGGPPPPSS--

Foldseek 3Di:
DDPPPVVVVVVVPCVVDPPVVLCVLQFPCCLLVVPVPPDDPVRCCVVQPVVCCVLCVVVLVVLLVVLCCVLPNDDDDPDDDDDPCPLLSVLLSVLLSVLCQALNDVLSVDPLSSCLSSVLVVLRCVSVPDDVPVVVVPNSPSVVVVSVCVNVVVRRSSVVRVVSVCVSSVVSVVVLVVVCVVCPPNDDDDSHRD